Protein AF-A0A4V0X2I6-F1 (afdb_monomer)

Structure (mmCIF, N/CA/C/O backbone):
data_AF-A0A4V0X2I6-F1
#
_entry.id   AF-A0A4V0X2I6-F1
#
loop_
_atom_site.group_PDB
_atom_site.id
_atom_site.type_symbol
_atom_site.label_atom_id
_atom_site.label_alt_id
_atom_site.label_comp_id
_atom_site.label_asym_id
_atom_site.label_entity_id
_atom_site.label_seq_id
_atom_site.pdbx_PDB_ins_code
_atom_site.Cartn_x
_atom_site.Cartn_y
_atom_site.Cartn_z
_atom_site.occupancy
_atom_site.B_iso_or_equiv
_atom_site.auth_seq_id
_atom_site.auth_comp_id
_atom_site.auth_asym_id
_atom_site.auth_atom_id
_atom_site.pdbx_PDB_model_num
ATOM 1 N N . MET A 1 1 ? -25.446 -9.394 123.574 1.00 35.66 1 MET A N 1
ATOM 2 C CA . MET A 1 1 ? -25.568 -10.735 122.961 1.00 35.66 1 MET A CA 1
ATOM 3 C C . MET A 1 1 ? -25.686 -10.544 121.453 1.00 35.66 1 MET A C 1
ATOM 5 O O . MET A 1 1 ? -26.434 -9.666 121.048 1.00 35.66 1 MET A O 1
ATOM 9 N N . ALA A 1 2 ? -24.886 -11.269 120.665 1.00 49.75 2 ALA A N 1
ATOM 10 C CA . ALA A 1 2 ? -24.861 -11.254 119.193 1.00 49.75 2 ALA A CA 1
ATOM 11 C C . ALA A 1 2 ? -26.232 -11.675 118.588 1.00 49.75 2 ALA A C 1
ATOM 13 O O . ALA A 1 2 ? -27.079 -12.176 119.319 1.00 49.75 2 ALA A O 1
ATOM 14 N N . ILE A 1 3 ? -26.525 -11.504 117.292 1.00 36.81 3 ILE A N 1
ATOM 15 C CA . ILE A 1 3 ? -26.138 -12.447 116.220 1.00 36.81 3 ILE A CA 1
ATOM 16 C C . ILE A 1 3 ? -26.482 -11.866 114.824 1.00 36.81 3 ILE A C 1
ATOM 18 O O . ILE A 1 3 ? -27.464 -11.153 114.639 1.00 36.81 3 ILE A O 1
ATOM 22 N N . TRP A 1 4 ? -25.626 -12.224 113.865 1.00 41.25 4 TRP A N 1
ATOM 23 C CA . TRP A 1 4 ? -25.607 -12.014 112.408 1.00 41.25 4 TRP A CA 1
ATOM 24 C C . TRP A 1 4 ? -26.305 -13.174 111.651 1.00 41.25 4 TRP A C 1
ATOM 26 O O . TRP A 1 4 ? -26.423 -14.233 112.252 1.00 41.25 4 TRP A O 1
ATOM 36 N N . ILE A 1 5 ? -26.690 -13.003 110.364 1.00 43.09 5 ILE A N 1
ATOM 37 C CA . ILE A 1 5 ? -26.928 -13.994 109.251 1.00 43.09 5 ILE A CA 1
ATOM 38 C C . ILE A 1 5 ? -28.104 -13.512 108.352 1.00 43.09 5 ILE A C 1
ATOM 40 O O . ILE A 1 5 ? -29.057 -12.960 108.882 1.00 43.09 5 ILE A O 1
ATOM 44 N N . ASN A 1 6 ? -28.265 -13.788 107.044 1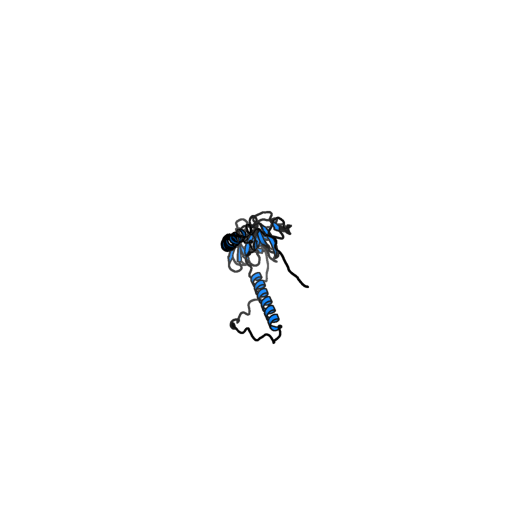.00 40.12 6 ASN A N 1
ATOM 45 C CA . ASN A 1 6 ? -27.447 -13.846 105.816 1.00 40.12 6 ASN A CA 1
ATOM 46 C C . ASN A 1 6 ? -28.401 -14.198 104.624 1.00 40.12 6 ASN A C 1
ATOM 48 O O . ASN A 1 6 ? -29.299 -15.015 104.776 1.00 40.12 6 ASN A O 1
ATOM 52 N N . SER A 1 7 ? -28.149 -13.607 103.449 1.00 48.19 7 SER A N 1
ATOM 53 C CA . SER A 1 7 ? -28.319 -14.068 102.041 1.00 48.19 7 SER A CA 1
ATOM 54 C C . SER A 1 7 ? -29.557 -14.800 101.433 1.00 48.19 7 SER A C 1
ATOM 56 O O . SER A 1 7 ? -29.845 -15.942 101.762 1.00 48.19 7 SER A O 1
ATOM 58 N N . LYS A 1 8 ? -30.025 -14.214 100.302 1.00 47.12 8 LYS A N 1
ATOM 59 C CA . LYS A 1 8 ? -30.188 -14.727 98.896 1.00 47.12 8 LYS A CA 1
ATOM 60 C C . LYS A 1 8 ? -31.109 -15.920 98.514 1.00 47.12 8 LYS A C 1
ATOM 62 O O . LYS A 1 8 ? -30.871 -17.038 98.948 1.00 47.12 8 LYS A O 1
ATOM 67 N N . LYS A 1 9 ? -31.917 -15.696 97.445 1.00 45.88 9 LYS A N 1
ATOM 68 C CA . LYS A 1 9 ? -32.022 -16.403 96.112 1.00 45.88 9 LYS A CA 1
ATOM 69 C C . LYS A 1 9 ? -33.486 -16.363 95.609 1.00 45.88 9 LYS A C 1
ATOM 71 O O . LYS A 1 9 ? -34.333 -17.012 96.196 1.00 45.88 9 LYS A O 1
ATOM 76 N N . PHE A 1 10 ? -33.918 -15.502 94.679 1.00 42.62 10 PHE A N 1
ATOM 77 C CA . PHE A 1 10 ? -33.758 -15.489 93.205 1.00 42.62 10 PHE A CA 1
ATOM 78 C C . PHE A 1 10 ? -33.895 -16.860 92.508 1.00 42.62 10 PHE A C 1
ATOM 80 O O . PHE A 1 10 ? -32.909 -17.571 92.325 1.00 42.62 10 PHE A O 1
ATOM 87 N N . LEU A 1 11 ? -35.124 -17.198 92.100 1.00 47.28 11 LEU A N 1
ATOM 88 C CA . LEU A 1 11 ? -35.450 -18.323 91.219 1.00 47.28 11 LEU A CA 1
ATOM 89 C C . LEU A 1 11 ? -35.251 -17.895 89.755 1.00 47.28 11 LEU A C 1
ATOM 91 O O . LEU A 1 11 ? -35.951 -17.014 89.259 1.00 47.28 11 LEU A O 1
ATOM 95 N N . LYS A 1 12 ? -34.284 -18.514 89.070 1.00 48.62 12 LYS A N 1
ATOM 96 C CA . LYS A 1 12 ? -34.173 -18.522 87.605 1.00 48.62 12 LYS A CA 1
ATOM 97 C C . LYS A 1 12 ? -34.751 -19.846 87.108 1.00 48.62 12 LYS A C 1
ATOM 99 O O . LYS A 1 12 ? -34.314 -20.902 87.548 1.00 48.62 12 LYS A O 1
ATOM 104 N N . ASN A 1 13 ? -35.724 -19.778 86.202 1.00 50.28 13 ASN A N 1
ATOM 105 C CA . ASN A 1 13 ? -36.227 -20.942 85.479 1.00 50.28 13 ASN A CA 1
ATOM 106 C C . ASN A 1 13 ? -35.239 -21.308 84.362 1.00 50.28 13 ASN A C 1
ATOM 108 O O . ASN A 1 13 ? -35.177 -20.648 83.327 1.00 50.28 13 ASN A O 1
ATOM 112 N N . ASP A 1 14 ? -34.492 -22.386 84.589 1.00 56.25 14 ASP A N 1
ATOM 113 C CA . ASP A 1 14 ? -33.460 -22.973 83.723 1.00 56.25 14 ASP A CA 1
ATOM 114 C C . ASP A 1 14 ? -34.009 -23.766 82.513 1.00 56.25 14 ASP A C 1
ATOM 116 O O . ASP A 1 14 ? -33.341 -24.649 81.981 1.00 56.25 14 ASP A O 1
ATOM 120 N N . PHE A 1 15 ? -35.220 -23.470 82.027 1.00 52.59 15 PHE A N 1
ATOM 121 C CA . PHE A 1 15 ? -35.856 -24.295 80.985 1.00 52.59 15 PHE A CA 1
ATOM 122 C C . PHE A 1 15 ? -35.652 -23.801 79.538 1.00 52.59 15 PHE A C 1
ATOM 124 O O . PHE A 1 15 ? -35.997 -24.507 78.597 1.00 52.59 15 PHE A O 1
ATOM 131 N N . LEU A 1 16 ? -35.057 -22.621 79.318 1.00 52.09 16 LEU A N 1
ATOM 132 C CA . LEU A 1 16 ? -34.884 -22.053 77.964 1.00 52.09 16 LEU A CA 1
ATOM 133 C C . LEU A 1 16 ? -33.442 -22.051 77.428 1.00 52.09 16 LEU A C 1
ATOM 135 O O . LEU A 1 16 ? -33.213 -21.599 76.309 1.00 52.09 16 LEU A O 1
ATOM 139 N N . LEU A 1 17 ? -32.460 -22.564 78.176 1.00 47.84 17 LEU A N 1
ATOM 140 C CA . LEU A 1 17 ? -31.041 -22.489 77.780 1.00 47.84 17 LEU A CA 1
ATOM 141 C C . LEU A 1 17 ? -30.430 -23.815 77.301 1.00 47.84 17 LEU A C 1
ATOM 143 O O . LEU A 1 17 ? -29.298 -23.824 76.817 1.00 47.84 17 LEU A O 1
ATOM 147 N N . SER A 1 18 ? -31.166 -24.928 77.351 1.00 50.00 18 SER A N 1
ATOM 148 C CA . SER A 1 18 ? -30.670 -26.223 76.861 1.00 50.00 18 SER A CA 1
ATOM 149 C C . SER A 1 18 ? -30.886 -26.441 75.355 1.00 50.00 18 SER A C 1
ATOM 151 O O . SER A 1 18 ? -30.142 -27.213 74.752 1.00 50.00 18 SER A O 1
ATOM 153 N N . SER A 1 19 ? -31.818 -25.726 74.707 1.00 52.34 19 SER A N 1
ATOM 154 C CA . SER A 1 19 ? -32.084 -25.863 73.260 1.00 52.34 19 SER A CA 1
ATOM 155 C C . SER A 1 19 ? -31.137 -25.040 72.370 1.00 52.34 19 SER A C 1
ATOM 157 O O . SER A 1 19 ? -30.860 -25.421 71.231 1.00 52.34 19 SER A O 1
ATOM 159 N N . LEU A 1 20 ? -30.570 -23.946 72.889 1.00 49.81 20 LEU A N 1
ATOM 160 C CA . LEU A 1 20 ? -29.683 -23.046 72.136 1.00 49.81 20 LEU A CA 1
ATOM 161 C C . LEU A 1 20 ? -28.268 -23.617 71.917 1.00 49.81 20 LEU A C 1
ATOM 163 O O . LEU A 1 20 ? -27.603 -23.277 70.936 1.00 49.81 20 LEU A O 1
ATOM 167 N N . SER A 1 21 ? -27.802 -24.523 72.781 1.00 53.41 21 SER A N 1
ATOM 168 C CA . SER A 1 21 ? -26.453 -25.102 72.667 1.00 53.41 21 SER A CA 1
ATOM 169 C C . SER A 1 21 ? -26.350 -26.171 71.568 1.00 53.41 21 SER A C 1
ATOM 171 O O . SER A 1 21 ? -25.318 -26.262 70.896 1.00 53.41 21 SER A O 1
ATOM 173 N N . VAL A 1 22 ? -27.430 -26.920 71.318 1.00 53.88 22 VAL A N 1
ATOM 174 C CA . VAL A 1 22 ? -27.501 -27.963 70.279 1.00 53.88 22 VAL A CA 1
ATOM 175 C C . VAL A 1 22 ? -27.578 -27.342 68.879 1.00 53.88 22 VAL A C 1
ATOM 177 O O . VAL A 1 22 ? -26.863 -27.771 67.972 1.00 53.88 22 VAL A O 1
ATOM 180 N N . LEU A 1 23 ? -28.340 -26.254 68.716 1.00 49.03 23 LEU A N 1
ATOM 181 C CA . LEU A 1 23 ? -28.446 -25.521 67.448 1.00 49.03 23 LEU A CA 1
ATOM 182 C C . LEU A 1 23 ? -27.115 -24.871 67.025 1.00 49.03 23 LEU A C 1
ATOM 184 O O . LEU A 1 23 ? -26.762 -24.912 65.848 1.00 49.03 23 LEU A O 1
ATOM 188 N N . SER A 1 24 ? -26.312 -24.368 67.972 1.00 52.19 24 SER A N 1
ATOM 189 C CA . SER A 1 24 ? -24.998 -23.765 67.671 1.00 52.19 24 SER A CA 1
ATOM 190 C C . SER A 1 24 ? -23.953 -24.763 67.138 1.00 52.19 24 SER A C 1
ATOM 192 O O . SER A 1 24 ? -23.075 -24.387 66.357 1.00 52.19 24 SER A O 1
ATOM 194 N N . LYS A 1 25 ? -24.046 -26.045 67.525 1.00 49.25 25 LYS A N 1
ATOM 195 C CA . LYS A 1 25 ? -23.152 -27.117 67.048 1.00 49.25 25 LYS A CA 1
ATOM 196 C C . LYS A 1 25 ? -23.558 -27.640 65.671 1.00 49.25 25 LYS A C 1
ATOM 198 O O . LYS A 1 25 ? -22.682 -27.907 64.852 1.00 49.25 25 LYS A O 1
ATOM 203 N N . ILE A 1 26 ? -24.861 -27.715 65.392 1.00 51.94 26 ILE A N 1
ATOM 204 C CA . ILE A 1 26 ? -25.396 -28.109 64.078 1.00 51.94 26 ILE A CA 1
ATOM 205 C C . ILE A 1 26 ? -25.106 -27.021 63.024 1.00 51.94 26 ILE A C 1
ATOM 207 O O . ILE A 1 26 ? -24.729 -27.337 61.896 1.00 51.94 26 ILE A O 1
ATOM 211 N N . PHE A 1 27 ? -25.156 -25.739 63.406 1.00 51.03 27 PHE A N 1
ATOM 212 C CA . PHE A 1 27 ? -24.803 -24.620 62.522 1.00 51.03 27 PHE A CA 1
ATOM 213 C C . PHE A 1 27 ? -23.287 -24.441 62.294 1.00 51.03 27 PHE A C 1
ATOM 215 O O . PHE A 1 27 ? -22.893 -23.878 61.280 1.00 51.03 27 PHE A O 1
ATOM 222 N N . LYS A 1 28 ? -22.392 -24.937 63.160 1.00 55.75 28 LYS A N 1
ATOM 223 C CA . LYS A 1 28 ? -20.934 -24.747 62.976 1.00 55.75 28 LYS A CA 1
ATOM 224 C C . LYS A 1 28 ? -20.283 -25.706 61.973 1.00 55.75 28 LYS A C 1
ATOM 226 O O . LYS A 1 28 ? -19.316 -25.324 61.320 1.00 55.75 28 LYS A O 1
ATOM 231 N N . ASN A 1 29 ? -20.795 -26.932 61.836 1.00 52.88 29 ASN A N 1
ATOM 232 C CA . ASN A 1 29 ? -20.151 -27.966 61.011 1.00 52.88 29 ASN A CA 1
ATOM 233 C C . ASN A 1 29 ? -20.699 -28.052 59.577 1.00 52.88 29 ASN A C 1
ATOM 235 O O . ASN A 1 29 ? -19.963 -28.427 58.666 1.00 52.88 29 ASN A O 1
ATOM 239 N N . ASN A 1 30 ? -21.953 -27.644 59.354 1.00 55.78 30 ASN A N 1
ATOM 240 C CA . ASN A 1 30 ? -22.563 -27.657 58.021 1.00 55.78 30 ASN A CA 1
ATOM 241 C C . ASN A 1 30 ? -22.148 -26.452 57.164 1.00 55.78 30 ASN A C 1
ATOM 243 O O . ASN A 1 30 ? -22.002 -26.590 55.954 1.00 55.78 30 ASN A O 1
ATOM 247 N N . TYR A 1 31 ? -21.847 -25.298 57.770 1.00 60.94 31 TYR A N 1
ATOM 248 C CA . TYR A 1 31 ? -21.382 -24.120 57.030 1.00 60.94 31 TYR A CA 1
ATOM 249 C C . TYR A 1 31 ? -19.976 -24.296 56.458 1.00 60.94 31 TYR A C 1
ATOM 251 O O . TYR A 1 31 ? -19.712 -23.787 55.378 1.00 60.94 31 TYR A O 1
ATOM 259 N N . ARG A 1 32 ? -19.085 -25.057 57.111 1.00 62.44 32 ARG A N 1
ATOM 260 C CA . ARG A 1 32 ? -17.733 -25.308 56.583 1.00 62.44 32 ARG A CA 1
ATOM 261 C C . ARG A 1 32 ? -17.782 -26.067 55.256 1.00 62.44 32 ARG A C 1
ATOM 263 O O . ARG A 1 32 ? -17.092 -25.694 54.317 1.00 62.44 32 ARG A O 1
ATOM 270 N N . ASN A 1 33 ? -18.635 -27.085 55.166 1.00 58.03 33 ASN A N 1
ATOM 271 C CA . ASN A 1 33 ? -18.778 -27.889 53.954 1.00 58.03 33 ASN A CA 1
ATOM 272 C C . ASN A 1 33 ? -19.596 -27.158 52.876 1.00 58.03 33 ASN A C 1
ATOM 274 O O . ASN A 1 33 ? -19.214 -27.212 51.713 1.00 58.03 33 ASN A O 1
ATOM 278 N N . ILE A 1 34 ? -20.638 -26.403 53.257 1.00 66.75 34 ILE A N 1
ATOM 279 C CA . ILE A 1 34 ? -21.432 -25.572 52.331 1.00 66.75 34 ILE A CA 1
ATOM 280 C C . ILE A 1 34 ? -20.582 -24.436 51.733 1.00 66.75 34 ILE A C 1
ATOM 282 O O . ILE A 1 34 ? -20.622 -24.202 50.526 1.00 66.75 34 ILE A O 1
ATOM 286 N N . PHE A 1 35 ? -19.759 -23.771 52.546 1.00 62.94 35 PHE A N 1
ATOM 287 C CA . PHE A 1 35 ? -18.862 -22.698 52.108 1.00 62.94 35 PHE A CA 1
ATOM 288 C C . PHE A 1 35 ? -17.747 -23.224 51.194 1.00 62.94 35 PHE A C 1
ATOM 290 O O . PHE A 1 35 ? -17.446 -22.597 50.183 1.00 62.94 35 PHE A O 1
ATOM 297 N N . LEU A 1 36 ? -17.199 -24.414 51.482 1.00 60.66 36 LEU A N 1
ATOM 298 C CA . LEU A 1 36 ? -16.241 -25.091 50.599 1.00 60.66 36 LEU A CA 1
ATOM 299 C C . LEU A 1 36 ? -16.870 -25.493 49.256 1.00 60.66 36 LEU A C 1
ATOM 301 O O . LEU A 1 36 ? -16.235 -25.311 48.220 1.00 60.66 36 LEU A O 1
ATOM 305 N N . SER A 1 37 ? -18.121 -25.968 49.241 1.00 61.31 37 SER A N 1
ATOM 306 C CA . SER A 1 37 ? -18.830 -26.276 47.991 1.00 61.31 37 SER A CA 1
ATOM 307 C C . SER A 1 37 ? -19.208 -25.029 47.185 1.00 61.31 37 SER A C 1
ATOM 309 O O . SER A 1 37 ? -19.059 -25.035 45.968 1.00 61.31 37 SER A O 1
ATOM 311 N N . ILE A 1 38 ? -19.623 -23.933 47.831 1.00 63.53 38 ILE A N 1
ATOM 312 C CA . ILE A 1 38 ? -19.928 -22.665 47.146 1.00 63.53 38 ILE A CA 1
ATOM 313 C C . ILE A 1 38 ? -18.648 -22.049 46.565 1.00 63.53 38 ILE A C 1
ATOM 315 O O . ILE A 1 38 ? -18.669 -21.577 45.435 1.00 63.53 38 ILE A O 1
ATOM 319 N N . PHE A 1 39 ? -17.518 -22.124 47.273 1.00 61.97 39 PHE A N 1
ATOM 320 C CA . PHE A 1 39 ? -16.214 -21.676 46.772 1.00 61.97 39 PHE A CA 1
ATOM 321 C C . PHE A 1 39 ? -15.733 -22.498 45.558 1.00 61.97 39 PHE A C 1
ATOM 323 O O . PHE A 1 39 ? -15.179 -21.936 44.615 1.00 61.97 39 PHE A O 1
ATOM 330 N N . PHE A 1 40 ? -16.014 -23.808 45.526 1.00 57.62 40 PHE A N 1
ATOM 331 C CA . PHE A 1 40 ? -15.733 -24.681 44.373 1.00 57.62 40 PHE A CA 1
ATOM 332 C C . PHE A 1 40 ? -16.665 -24.439 43.168 1.00 57.62 40 PHE A C 1
ATOM 334 O O . PHE A 1 40 ? -16.247 -24.575 42.019 1.00 57.62 40 PHE A O 1
ATOM 341 N N . ILE A 1 41 ? -17.920 -24.047 43.406 1.00 59.38 41 ILE A N 1
ATOM 342 C CA . ILE A 1 41 ? -18.870 -23.681 42.340 1.00 59.38 41 ILE A CA 1
ATOM 343 C C . ILE A 1 41 ? -18.584 -22.262 41.812 1.00 59.38 41 ILE A C 1
ATOM 345 O O . ILE A 1 41 ? -18.780 -21.988 40.634 1.00 59.38 41 ILE A O 1
ATOM 349 N N . PHE A 1 42 ? -18.053 -21.360 42.643 1.00 54.53 42 PHE A N 1
ATOM 350 C CA . PHE A 1 42 ? -17.680 -20.007 42.213 1.00 54.53 42 PHE A CA 1
ATOM 351 C C . PHE A 1 42 ? -16.334 -19.969 41.465 1.00 54.53 42 PHE A C 1
ATOM 353 O O . PHE A 1 42 ? -16.159 -19.157 40.557 1.00 54.53 42 PHE A O 1
ATOM 360 N N . SER A 1 43 ? -15.393 -20.876 41.772 1.00 56.34 43 SER A N 1
ATOM 361 C CA . SER A 1 43 ? -14.105 -20.954 41.057 1.00 56.34 43 SER A CA 1
ATOM 362 C C . SER A 1 43 ? -14.227 -21.491 39.623 1.00 56.34 43 SER A C 1
ATOM 364 O O . SER A 1 43 ? -13.363 -21.223 38.789 1.00 56.34 43 SER A O 1
ATOM 366 N N . SER A 1 44 ? -15.320 -22.191 39.303 1.00 54.72 44 SER A N 1
ATOM 367 C CA . SER A 1 44 ? -15.609 -22.685 37.950 1.00 54.72 44 SER A CA 1
ATOM 368 C C . SER A 1 44 ? -16.279 -21.643 37.040 1.00 54.72 44 SER A C 1
ATOM 370 O O . SER A 1 44 ? -16.332 -21.853 35.830 1.00 54.72 44 SER A O 1
ATOM 372 N N . LEU A 1 45 ? -16.690 -20.481 37.571 1.00 58.75 45 LEU A N 1
ATOM 373 C CA . LEU A 1 45 ? -17.253 -19.359 36.802 1.00 58.75 45 LEU A CA 1
ATOM 374 C C . LEU A 1 45 ? -16.249 -18.205 36.606 1.00 58.75 45 LEU A C 1
ATOM 376 O O . LEU A 1 45 ? -16.619 -17.038 36.559 1.00 58.75 45 LEU A O 1
ATOM 380 N N . SER A 1 46 ? -14.954 -18.516 36.526 1.00 60.06 46 SER A N 1
ATOM 381 C CA . SER A 1 46 ? -13.885 -17.525 36.301 1.00 60.06 46 SER A CA 1
ATOM 382 C C . SER A 1 46 ? -13.292 -17.588 34.891 1.00 60.06 46 SER A C 1
ATOM 384 O O . SER A 1 46 ? -12.114 -17.305 34.692 1.00 60.06 46 SER A O 1
ATOM 386 N N . GLN A 1 47 ? -14.084 -17.972 33.890 1.00 63.12 47 GLN A N 1
ATOM 387 C CA . GLN A 1 47 ? -13.629 -18.004 32.501 1.00 63.12 47 GLN A CA 1
ATOM 388 C C . GLN A 1 47 ? -14.460 -17.035 31.659 1.00 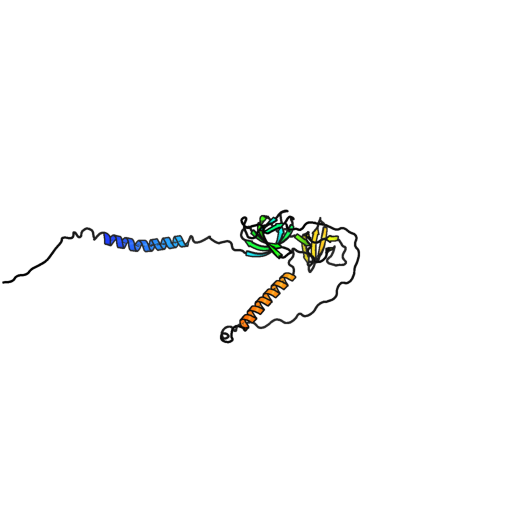63.12 47 GLN A C 1
ATOM 390 O O . GLN A 1 47 ? -15.681 -17.131 31.621 1.00 63.12 47 GLN A O 1
ATOM 395 N N . ALA A 1 48 ? -13.746 -16.140 30.968 1.00 59.22 48 ALA A N 1
ATOM 396 C CA . ALA A 1 48 ? -14.198 -15.240 29.901 1.00 59.22 48 ALA A CA 1
ATOM 397 C C . ALA A 1 48 ? -14.535 -13.780 30.267 1.00 59.22 48 ALA A C 1
ATOM 399 O O . ALA A 1 48 ? -15.571 -13.251 29.887 1.00 59.22 48 ALA A O 1
ATOM 400 N N . TRP A 1 49 ? -13.563 -13.068 30.844 1.00 56.06 49 TRP A N 1
ATOM 401 C CA . TRP A 1 49 ? -13.306 -11.676 30.438 1.00 56.06 49 TRP A CA 1
ATOM 402 C C . TRP A 1 49 ? -11.901 -11.606 29.835 1.00 56.06 49 TRP A C 1
ATOM 404 O O . TRP A 1 49 ? -10.999 -10.965 30.365 1.00 56.06 49 TRP A O 1
ATOM 414 N N . ALA A 1 50 ? -11.674 -12.351 28.749 1.00 64.44 50 ALA A N 1
ATOM 415 C CA . ALA A 1 50 ? -10.451 -12.198 27.974 1.00 64.44 50 ALA A CA 1
ATOM 416 C C . ALA A 1 50 ? -10.586 -10.919 27.139 1.00 64.44 50 ALA A C 1
ATOM 418 O O . ALA A 1 50 ? -11.160 -10.933 26.051 1.00 64.44 50 ALA A O 1
ATOM 419 N N . THR A 1 51 ? -10.099 -9.795 27.665 1.00 69.56 51 THR A N 1
ATOM 420 C CA . THR A 1 51 ? -9.970 -8.559 26.889 1.00 69.56 51 THR A CA 1
ATOM 421 C C . THR A 1 51 ? -9.089 -8.852 25.679 1.00 69.56 51 THR A C 1
ATOM 423 O O . THR A 1 51 ? -7.919 -9.210 25.844 1.00 69.56 51 THR A O 1
ATOM 426 N N . LYS A 1 52 ? -9.648 -8.730 24.466 1.00 79.31 52 LYS A N 1
ATOM 427 C CA . LYS A 1 52 ? -8.888 -8.888 23.220 1.00 79.31 52 LYS A CA 1
ATOM 428 C C . LYS A 1 52 ? -7.725 -7.898 23.251 1.00 79.31 52 LYS A C 1
ATOM 430 O O . LYS A 1 52 ? -7.942 -6.710 23.462 1.00 79.31 52 LYS A O 1
ATOM 435 N N . GLN A 1 53 ? -6.504 -8.402 23.117 1.00 87.06 53 GLN A N 1
ATOM 436 C CA . GLN A 1 53 ? -5.296 -7.581 23.144 1.00 87.06 53 GLN A CA 1
ATOM 437 C C . GLN A 1 53 ? -5.003 -7.019 21.753 1.00 87.06 53 GLN A C 1
ATOM 439 O O . GLN A 1 53 ? -5.462 -7.565 20.747 1.00 87.06 53 GLN A O 1
ATOM 444 N N . ILE A 1 54 ? -4.241 -5.926 21.705 1.00 92.06 54 ILE A N 1
ATOM 445 C CA . ILE A 1 54 ? -3.675 -5.419 20.453 1.00 92.06 54 ILE A CA 1
ATOM 446 C C . ILE A 1 54 ? -2.598 -6.410 20.003 1.00 92.06 54 ILE A C 1
ATOM 448 O O . ILE A 1 54 ? -1.687 -6.728 20.766 1.00 92.06 54 ILE A O 1
ATOM 452 N N . GLN A 1 55 ? -2.722 -6.910 18.778 1.00 94.12 55 GLN A N 1
ATOM 453 C CA . GLN A 1 55 ? -1.761 -7.817 18.166 1.00 94.12 55 GLN A CA 1
ATOM 454 C C . GLN A 1 55 ? -0.880 -7.043 17.187 1.00 94.12 55 GLN A C 1
ATOM 456 O O . GLN A 1 55 ? -1.382 -6.521 16.195 1.00 94.12 55 GLN A O 1
ATOM 461 N N . GLU A 1 56 ? 0.428 -7.006 17.431 1.00 94.25 56 GLU A N 1
ATOM 462 C CA . GLU A 1 56 ? 1.389 -6.459 16.470 1.00 94.25 56 GLU A CA 1
ATOM 463 C C . GLU A 1 56 ? 1.538 -7.392 15.263 1.00 94.25 56 GLU A C 1
ATOM 465 O O . GLU A 1 56 ? 1.680 -8.612 15.395 1.00 94.25 56 GLU A O 1
ATOM 470 N N . VAL A 1 57 ? 1.511 -6.813 14.067 1.00 94.06 57 VAL A N 1
ATOM 471 C CA . VAL A 1 57 ? 1.637 -7.528 12.794 1.00 94.06 57 VAL A CA 1
ATOM 472 C C . VAL A 1 57 ? 2.491 -6.711 11.827 1.00 94.06 57 VAL A C 1
ATOM 474 O O . VAL A 1 57 ? 2.717 -5.524 12.021 1.00 94.06 57 VAL A O 1
ATOM 477 N N . ASN A 1 58 ? 2.992 -7.333 10.762 1.00 94.06 58 ASN A N 1
ATOM 478 C CA . ASN A 1 58 ? 3.635 -6.593 9.679 1.00 94.06 58 ASN A CA 1
ATOM 479 C C . ASN A 1 58 ? 3.294 -7.245 8.346 1.00 94.06 58 ASN A C 1
ATOM 481 O O . ASN A 1 58 ? 3.870 -8.267 7.971 1.00 94.06 58 ASN A O 1
ATOM 485 N N . TYR A 1 59 ? 2.328 -6.668 7.642 1.00 94.88 59 TYR A N 1
ATOM 486 C CA . TYR A 1 59 ? 2.010 -7.087 6.286 1.00 94.88 59 TYR A CA 1
ATOM 487 C C . TYR A 1 59 ? 1.377 -5.952 5.489 1.00 94.88 59 TYR A C 1
ATOM 489 O O . TYR A 1 59 ? 0.842 -4.992 6.037 1.00 94.88 59 TYR A O 1
ATOM 497 N N . PHE A 1 60 ? 1.404 -6.073 4.164 1.00 96.50 60 PHE A N 1
ATOM 498 C CA . PHE A 1 60 ? 0.748 -5.114 3.283 1.00 96.50 60 PHE A CA 1
ATOM 499 C C . PHE A 1 60 ? -0.681 -5.530 2.945 1.00 96.50 60 PHE A C 1
ATOM 501 O O . PHE A 1 60 ? -0.948 -6.679 2.590 1.00 96.50 60 PHE A O 1
ATOM 508 N N . SER A 1 61 ? -1.573 -4.548 2.986 1.00 97.06 61 SER A N 1
ATOM 509 C CA . SER A 1 61 ? -2.967 -4.625 2.562 1.00 97.06 61 SER A CA 1
ATOM 510 C C . SER A 1 61 ? -3.275 -3.458 1.623 1.00 97.06 61 SER A C 1
ATOM 512 O O . SER A 1 61 ? -2.430 -2.588 1.399 1.00 97.06 61 SER A O 1
ATOM 514 N N . SER A 1 62 ? -4.480 -3.425 1.064 1.00 97.62 62 SER A N 1
ATOM 515 C CA . SER A 1 62 ? -4.917 -2.332 0.194 1.00 97.62 62 SER A CA 1
ATOM 516 C C . SER A 1 62 ? -6.291 -1.819 0.603 1.00 97.62 62 SER A C 1
ATOM 518 O O . SER A 1 62 ? -7.139 -2.586 1.064 1.00 97.62 62 SER A O 1
ATOM 520 N N . LEU A 1 63 ? -6.539 -0.525 0.399 1.00 97.69 63 LEU A N 1
ATOM 521 C CA . LEU A 1 63 ? -7.850 0.064 0.666 1.00 97.69 63 LEU A CA 1
ATOM 522 C C . LEU A 1 63 ? -8.899 -0.488 -0.304 1.00 97.69 63 LEU A C 1
ATOM 524 O O . LEU A 1 63 ? -8.724 -0.469 -1.524 1.00 97.69 63 LEU A O 1
ATOM 528 N N . ARG A 1 64 ? -10.012 -0.985 0.228 1.00 96.50 64 ARG A N 1
ATOM 529 C CA . ARG A 1 64 ? -11.096 -1.585 -0.556 1.00 96.50 64 ARG A CA 1
ATOM 530 C C . ARG A 1 64 ? -12.039 -0.532 -1.139 1.00 96.50 64 ARG A C 1
ATOM 532 O O . ARG A 1 64 ? -12.535 -0.715 -2.251 1.00 96.50 64 ARG A O 1
ATOM 539 N N . ALA A 1 65 ? -12.307 0.536 -0.393 1.00 92.56 65 ALA A N 1
ATOM 540 C CA . ALA A 1 65 ? -13.314 1.539 -0.731 1.00 92.56 65 ALA A CA 1
ATOM 541 C C . ALA A 1 65 ? -12.706 2.779 -1.404 1.00 92.56 65 ALA A C 1
ATOM 543 O O . ALA A 1 65 ? -11.539 3.100 -1.193 1.00 92.56 65 ALA A O 1
ATOM 544 N N . ASN A 1 66 ? -13.517 3.494 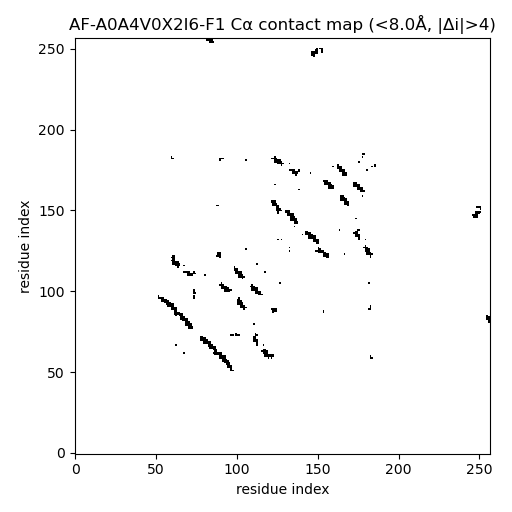-2.194 1.00 91.12 66 ASN A N 1
ATOM 545 C CA . ASN A 1 66 ? -13.134 4.800 -2.753 1.00 91.12 66 ASN A CA 1
ATOM 546 C C . ASN A 1 66 ? -12.980 5.864 -1.666 1.00 91.12 66 ASN A C 1
ATOM 548 O O . ASN A 1 66 ? -12.298 6.853 -1.878 1.00 91.12 66 ASN A O 1
ATOM 552 N N . GLU A 1 67 ? -13.619 5.667 -0.518 1.00 93.75 67 GLU A N 1
ATOM 553 C CA . GLU A 1 67 ? -13.493 6.539 0.633 1.00 93.75 67 GLU A CA 1
ATOM 554 C C . GLU A 1 67 ? -13.178 5.697 1.864 1.00 93.75 67 GLU A C 1
ATOM 556 O O . GLU A 1 67 ? -13.878 4.726 2.144 1.00 93.75 67 GLU A O 1
ATOM 561 N N . THR A 1 68 ? -12.095 6.024 2.568 1.00 96.25 68 THR A N 1
ATOM 562 C CA . THR A 1 68 ? -11.691 5.324 3.793 1.00 96.25 68 THR A CA 1
ATOM 563 C C . THR A 1 68 ? -11.296 6.336 4.856 1.00 96.25 68 THR A C 1
ATOM 565 O O . THR A 1 68 ? -10.312 7.059 4.700 1.00 96.25 68 THR A O 1
ATOM 568 N N . ASN A 1 69 ? -12.056 6.359 5.948 1.00 96.88 69 ASN A N 1
ATOM 569 C CA . ASN A 1 69 ? -11.785 7.209 7.101 1.00 96.88 69 ASN A CA 1
ATOM 570 C C . ASN A 1 69 ? -10.745 6.544 7.998 1.00 96.88 69 ASN A C 1
ATOM 572 O O . ASN A 1 69 ? -10.964 5.429 8.472 1.00 96.88 69 ASN A O 1
ATOM 576 N N . VAL A 1 70 ? -9.650 7.251 8.262 1.00 97.50 70 VAL A N 1
ATOM 577 C CA . VAL A 1 70 ? -8.609 6.820 9.196 1.00 97.50 70 VAL A CA 1
ATOM 578 C C . VAL A 1 70 ? -8.827 7.532 10.522 1.00 97.50 70 VAL A C 1
ATOM 580 O O . VAL A 1 70 ? -8.894 8.760 10.568 1.00 97.50 70 VAL A O 1
ATOM 583 N N . ARG A 1 71 ? -8.967 6.775 11.607 1.00 98.44 71 ARG A N 1
ATOM 584 C CA . ARG A 1 71 ? -9.289 7.285 12.947 1.00 98.44 71 ARG A CA 1
ATOM 585 C C . ARG A 1 71 ? -8.081 7.269 13.874 1.00 98.44 71 ARG A C 1
ATOM 587 O O . ARG A 1 71 ? -7.088 6.597 13.608 1.00 98.44 71 ARG A O 1
ATOM 594 N N . SER A 1 72 ? -8.159 8.013 14.974 1.00 97.88 72 SER A N 1
ATOM 595 C CA . SER A 1 72 ? -7.086 8.061 15.976 1.00 97.88 7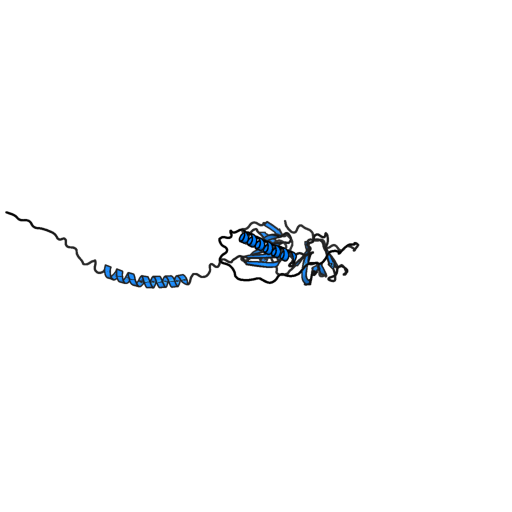2 SER A CA 1
ATOM 596 C C . SER A 1 72 ? -7.013 6.838 16.895 1.00 97.88 72 SER A C 1
ATOM 598 O O . SER A 1 72 ? -5.992 6.656 17.547 1.00 97.88 72 SER A O 1
ATOM 600 N N . GLY A 1 73 ? -8.043 5.990 16.923 1.00 97.50 73 GLY A N 1
ATOM 601 C CA . GLY A 1 73 ? -8.085 4.779 17.743 1.00 97.50 73 GLY A CA 1
ATOM 602 C C . GLY A 1 73 ? -9.040 3.714 17.187 1.00 97.50 73 GLY A C 1
ATOM 603 O O . GLY A 1 73 ? -9.817 4.006 16.267 1.00 97.50 73 GLY A O 1
ATOM 604 N N . PRO A 1 74 ? -8.994 2.485 17.732 1.00 96.19 74 PRO A N 1
ATOM 605 C CA . PRO A 1 74 ? -9.760 1.340 17.248 1.00 96.19 74 PRO A CA 1
ATOM 606 C C . PRO A 1 74 ? -11.223 1.402 17.704 1.00 96.19 74 PRO A C 1
ATOM 608 O O . PRO A 1 74 ? -11.648 0.726 18.638 1.00 96.19 74 PRO A O 1
ATOM 611 N N . GLY A 1 75 ? -12.018 2.253 17.058 1.00 95.44 75 GLY A N 1
ATOM 612 C CA . GLY A 1 75 ? -13.433 2.397 17.384 1.00 95.44 75 GLY A CA 1
ATOM 613 C C . GLY A 1 75 ? -14.115 3.534 16.633 1.00 95.44 75 GLY A C 1
ATOM 614 O O . GLY A 1 75 ? -13.480 4.478 16.164 1.00 95.44 75 GLY A O 1
ATOM 615 N N . GLN A 1 76 ? -15.445 3.476 16.545 1.00 94.44 76 GLN A N 1
ATOM 616 C CA . GLN A 1 76 ? -16.228 4.494 15.832 1.00 94.44 76 GLN A CA 1
ATOM 617 C C . GLN A 1 76 ? -16.269 5.846 16.560 1.00 94.44 76 GLN A C 1
ATOM 619 O O . GLN A 1 76 ? -16.459 6.876 15.916 1.00 94.44 76 GLN A O 1
ATOM 624 N N . ASN A 1 77 ? -16.048 5.847 17.877 1.00 96.06 77 ASN A N 1
ATOM 625 C CA . ASN A 1 77 ? -16.076 7.051 18.712 1.00 96.06 77 ASN A CA 1
ATOM 626 C C . ASN A 1 77 ? -14.781 7.874 18.619 1.00 96.06 77 ASN A C 1
ATOM 628 O O . ASN A 1 77 ? -14.750 9.018 19.061 1.00 96.06 77 ASN A O 1
ATOM 632 N N . TYR A 1 78 ? -13.713 7.315 18.043 1.00 97.31 78 TYR A N 1
ATOM 633 C CA . TYR A 1 78 ? -12.460 8.040 17.854 1.00 97.31 78 TYR A CA 1
ATOM 634 C C . TYR A 1 78 ? -12.568 9.023 16.685 1.00 97.31 78 TYR A C 1
ATOM 636 O O . TYR A 1 78 ? -13.103 8.650 15.635 1.00 97.31 78 TYR A O 1
ATOM 644 N N . PRO A 1 79 ? -12.040 10.252 16.809 1.00 97.25 79 PRO A N 1
ATOM 645 C CA . PRO A 1 79 ? -12.080 11.232 15.731 1.00 97.25 79 PRO A CA 1
ATOM 646 C C . PRO A 1 79 ? -11.344 10.739 14.479 1.00 97.25 79 PRO A C 1
ATOM 648 O O . PRO A 1 79 ? -10.382 9.967 14.546 1.00 97.25 79 PRO A O 1
ATOM 651 N N . ILE A 1 80 ? -11.811 11.203 13.320 1.00 97.31 80 ILE A N 1
ATOM 652 C CA . ILE A 1 80 ? -11.163 10.965 12.028 1.00 97.31 80 ILE A CA 1
ATOM 653 C C . ILE A 1 80 ? -9.921 11.858 11.957 1.00 97.31 80 ILE A C 1
ATOM 655 O O . ILE A 1 80 ? -10.026 13.071 12.108 1.00 97.31 80 ILE A O 1
ATOM 659 N N . LYS A 1 81 ? -8.750 11.258 11.727 1.00 95.50 81 LYS A N 1
ATOM 660 C CA . LYS A 1 81 ? -7.492 11.979 11.492 1.00 95.50 81 LYS A CA 1
ATOM 661 C C . LYS A 1 81 ? -7.433 12.529 10.072 1.00 95.50 81 LYS A C 1
ATOM 663 O O . LYS A 1 81 ? -6.979 13.646 9.873 1.00 95.50 81 LYS A O 1
ATOM 668 N N . PHE A 1 82 ? -7.840 11.716 9.100 1.00 94.75 82 PHE A N 1
ATOM 669 C CA . PHE A 1 82 ? -7.851 12.063 7.683 1.00 94.75 82 PHE A CA 1
ATOM 670 C C . PHE A 1 82 ? -8.644 11.038 6.872 1.00 94.75 82 PHE A C 1
ATOM 672 O O . PHE A 1 82 ? -8.944 9.940 7.355 1.00 94.75 82 PHE A O 1
ATOM 679 N N . THR A 1 83 ? -8.962 11.386 5.625 1.00 94.31 83 THR A N 1
ATOM 680 C CA . THR A 1 83 ? -9.744 10.516 4.740 1.00 94.31 83 THR A CA 1
ATOM 681 C C . THR A 1 83 ? -9.020 10.259 3.428 1.00 94.31 83 THR A C 1
ATOM 683 O O . THR A 1 83 ? -8.667 11.190 2.703 1.00 94.31 83 THR A O 1
ATOM 686 N N . TYR A 1 84 ? -8.862 8.982 3.083 1.00 95.06 84 TYR A N 1
ATOM 687 C CA . TYR A 1 84 ? -8.461 8.581 1.739 1.00 95.06 84 TYR A CA 1
ATOM 688 C C . TYR A 1 84 ? -9.643 8.678 0.784 1.00 95.06 84 TYR A C 1
ATOM 690 O O . TYR A 1 84 ? -10.730 8.207 1.111 1.00 95.06 84 TYR A O 1
ATOM 698 N N . LYS A 1 85 ? -9.421 9.246 -0.406 1.00 92.25 85 LYS A N 1
ATOM 699 C CA . LYS A 1 85 ? -10.447 9.405 -1.460 1.00 92.25 85 LYS A CA 1
ATOM 700 C C . LYS A 1 85 ? -10.204 8.530 -2.696 1.00 92.25 85 LYS A C 1
ATOM 702 O O . LYS A 1 85 ? -10.793 8.758 -3.752 1.00 92.25 85 LYS A O 1
ATOM 707 N N . VAL A 1 86 ? -9.323 7.537 -2.579 1.00 90.62 86 VAL A N 1
ATOM 708 C CA . VAL A 1 86 ? -8.948 6.639 -3.675 1.00 90.62 86 VAL A CA 1
ATOM 709 C C . VAL A 1 86 ? -8.868 5.203 -3.164 1.00 90.62 86 VAL A C 1
ATOM 711 O O . VAL A 1 86 ? -8.282 4.933 -2.116 1.00 90.62 86 VAL A O 1
ATOM 714 N N . LYS A 1 87 ? -9.440 4.267 -3.928 1.00 94.25 87 LYS A N 1
ATOM 715 C CA . LYS A 1 87 ? -9.340 2.829 -3.652 1.00 94.25 87 LYS A CA 1
ATOM 716 C C . LYS A 1 87 ? -7.986 2.262 -4.068 1.00 94.25 87 LYS A C 1
ATOM 718 O O . LYS A 1 87 ? -7.345 2.744 -4.997 1.00 94.25 87 LYS A O 1
ATOM 723 N N . GLY A 1 88 ? -7.608 1.149 -3.458 1.00 96.06 88 GLY A N 1
ATOM 724 C CA . GLY A 1 88 ? -6.429 0.382 -3.837 1.00 96.06 88 GLY A CA 1
ATOM 725 C C . GLY A 1 88 ? -5.114 0.994 -3.371 1.00 96.06 88 GLY A C 1
ATOM 726 O O . GLY A 1 88 ? -4.071 0.470 -3.744 1.00 96.06 88 GLY A O 1
ATOM 727 N N . VAL A 1 89 ? -5.127 2.057 -2.562 1.00 96.94 89 VAL A N 1
ATOM 728 C CA . VAL A 1 89 ? -3.905 2.578 -1.935 1.00 96.94 89 VAL A CA 1
ATOM 729 C C . VAL A 1 89 ? -3.296 1.455 -1.086 1.00 96.94 89 VAL A C 1
ATOM 731 O O . VAL A 1 89 ? -4.009 0.895 -0.246 1.00 96.94 89 VAL A O 1
ATOM 734 N N . PRO A 1 90 ? -2.035 1.060 -1.327 1.00 97.50 90 PRO A N 1
ATOM 735 C CA . PRO A 1 90 ? -1.3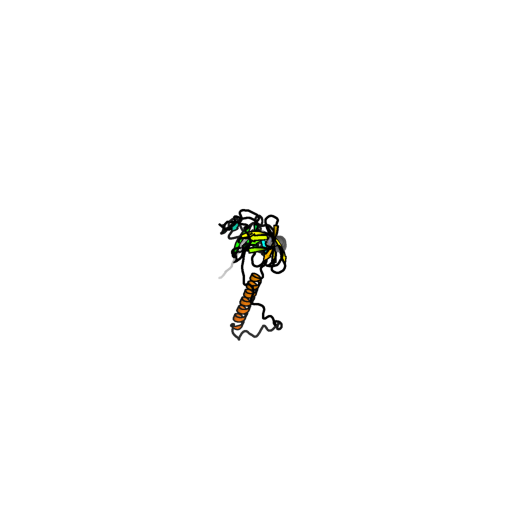68 0.092 -0.476 1.00 97.50 90 PRO A CA 1
ATOM 736 C C . PRO A 1 90 ? -1.048 0.729 0.874 1.00 97.50 90 PRO A C 1
ATOM 738 O O . PRO A 1 90 ? -0.649 1.889 0.939 1.00 97.50 90 PRO A O 1
ATOM 741 N N . VAL A 1 91 ? -1.211 -0.042 1.943 1.00 97.12 91 VAL A N 1
ATOM 742 C CA . VAL A 1 91 ? -0.933 0.354 3.329 1.00 97.12 91 VAL A CA 1
ATOM 743 C C . VAL A 1 91 ? -0.262 -0.804 4.060 1.00 97.12 91 VAL A C 1
ATOM 745 O O . VAL A 1 91 ? -0.534 -1.971 3.761 1.00 97.12 91 VAL A O 1
ATOM 748 N N . ARG A 1 92 ? 0.620 -0.505 5.014 1.00 97.31 92 ARG A N 1
ATOM 749 C CA . ARG A 1 92 ? 1.183 -1.515 5.916 1.00 97.31 92 ARG A CA 1
ATOM 750 C C . ARG A 1 92 ? 0.266 -1.635 7.122 1.00 97.31 92 ARG A C 1
ATOM 752 O O . ARG A 1 92 ? -0.011 -0.635 7.764 1.00 97.31 92 ARG A O 1
ATOM 759 N N . VAL A 1 93 ? -0.207 -2.831 7.431 1.00 97.25 93 VAL A N 1
ATOM 760 C CA . VAL A 1 93 ? -0.895 -3.111 8.692 1.00 97.25 93 VAL A CA 1
ATOM 761 C C . VAL A 1 93 ? 0.172 -3.391 9.741 1.00 97.25 93 VAL A C 1
ATOM 763 O O . VAL A 1 93 ? 1.006 -4.275 9.529 1.00 97.25 93 VAL A O 1
ATOM 766 N N . ILE A 1 94 ? 0.149 -2.617 10.825 1.00 96.75 94 ILE A N 1
ATOM 767 C CA . ILE A 1 94 ? 1.134 -2.685 11.915 1.00 96.75 94 ILE A CA 1
ATOM 768 C C . ILE A 1 94 ? 0.547 -3.265 13.209 1.00 96.75 94 ILE A C 1
ATOM 770 O O . ILE A 1 94 ? 1.269 -3.887 13.985 1.00 96.75 94 ILE A O 1
ATOM 774 N N . SER A 1 95 ? -0.769 -3.139 13.401 1.00 96.56 95 SER A N 1
ATOM 775 C CA . SER A 1 95 ? -1.470 -3.681 14.568 1.00 96.56 95 SER A CA 1
ATOM 776 C C . SER A 1 95 ? -2.890 -4.120 14.206 1.00 96.56 95 SER A C 1
ATOM 778 O O . SER A 1 95 ? -3.520 -3.554 13.309 1.00 96.56 95 SER A O 1
ATOM 780 N N . GLU A 1 96 ? -3.433 -5.091 14.934 1.00 96.81 96 GLU A N 1
ATOM 781 C CA . GLU A 1 96 ? -4.830 -5.522 14.844 1.00 96.81 96 GLU A CA 1
ATOM 782 C C . GLU A 1 96 ? -5.488 -5.498 16.225 1.00 96.81 96 GLU A C 1
ATOM 784 O O . GLU A 1 96 ? -4.909 -5.935 17.219 1.00 96.81 96 GLU A O 1
ATOM 789 N N . TYR A 1 97 ? -6.718 -4.993 16.294 1.00 96.38 97 TYR A N 1
ATOM 790 C CA . TYR A 1 97 ? -7.532 -4.978 17.504 1.00 96.38 97 TYR A CA 1
ATOM 791 C C . TYR A 1 97 ? -9.007 -5.104 17.142 1.00 96.38 97 TYR A C 1
ATOM 793 O O . TYR A 1 97 ? -9.554 -4.285 16.411 1.00 96.38 97 TYR A O 1
ATOM 801 N N . ASP A 1 98 ? -9.680 -6.113 17.686 1.00 94.56 98 ASP A N 1
ATOM 802 C CA . ASP A 1 98 ? -11.066 -6.421 17.328 1.00 94.56 98 ASP A CA 1
ATOM 803 C C . ASP A 1 98 ? -11.306 -6.483 15.806 1.00 94.56 98 ASP A C 1
ATOM 805 O O . ASP A 1 98 ? -10.730 -7.364 15.167 1.00 94.56 98 ASP A O 1
ATOM 809 N N . ASN A 1 99 ? -12.125 -5.581 15.257 1.00 95.69 99 ASN A N 1
ATOM 810 C CA . ASN A 1 99 ? -12.418 -5.423 13.830 1.00 95.69 99 ASN A CA 1
ATOM 811 C C . ASN A 1 99 ? -11.684 -4.219 13.211 1.00 95.69 99 ASN A C 1
ATOM 813 O O . ASN A 1 99 ? -12.106 -3.681 12.181 1.00 95.69 99 ASN A O 1
ATOM 817 N N . TRP A 1 100 ? -10.627 -3.754 13.870 1.00 97.88 100 TRP A N 1
ATOM 818 C CA . TRP A 1 100 ? -9.843 -2.590 13.498 1.00 97.88 100 TRP A CA 1
ATOM 819 C C . TRP A 1 100 ? -8.397 -2.978 13.237 1.00 97.88 100 TRP A C 1
ATOM 821 O O . TRP A 1 100 ? -7.794 -3.781 13.946 1.00 97.88 100 TRP A O 1
ATOM 831 N N . ASN A 1 101 ? -7.831 -2.344 12.225 1.00 98.38 101 ASN A N 1
ATOM 832 C CA . ASN A 1 101 ? -6.448 -2.506 11.836 1.00 98.38 101 ASN A CA 1
ATOM 833 C C . ASN A 1 101 ? -5.786 -1.137 11.920 1.00 98.38 101 ASN A C 1
ATOM 835 O O . ASN A 1 101 ? -6.283 -0.168 11.339 1.00 98.38 101 ASN A O 1
ATOM 839 N N . GLU A 1 102 ? -4.674 -1.060 12.639 1.00 98.12 102 GLU A N 1
ATOM 840 C CA . GLU A 1 102 ? -3.798 0.095 12.576 1.00 98.12 102 GLU A CA 1
ATOM 841 C C . GLU A 1 102 ? -2.946 -0.019 11.317 1.00 98.12 102 GLU A C 1
ATOM 843 O O . GLU A 1 102 ? -2.294 -1.038 11.066 1.00 98.12 102 GLU A O 1
ATOM 848 N N . ILE A 1 103 ? -2.989 1.028 10.504 1.00 97.62 103 ILE A N 1
ATOM 849 C CA . ILE A 1 103 ? -2.285 1.116 9.237 1.00 97.62 103 ILE A CA 1
ATOM 850 C C . ILE A 1 103 ? -1.225 2.206 9.293 1.00 97.62 103 ILE A C 1
ATOM 852 O O . ILE A 1 103 ? -1.416 3.224 9.948 1.00 97.62 103 ILE A O 1
ATOM 856 N N . GLU A 1 104 ? -0.146 2.003 8.551 1.00 96.19 104 GLU A N 1
ATOM 857 C CA . GLU A 1 104 ? 0.897 2.973 8.252 1.00 96.19 104 GLU A CA 1
ATOM 858 C C . GLU A 1 104 ? 0.964 3.170 6.732 1.00 96.19 104 GLU A C 1
ATOM 860 O O . GLU A 1 104 ? 1.016 2.203 5.958 1.00 96.19 104 GLU A O 1
ATOM 865 N N . ASP A 1 105 ? 0.958 4.422 6.290 1.00 93.50 105 ASP A N 1
ATOM 866 C CA . ASP A 1 105 ? 1.042 4.757 4.871 1.00 93.50 105 ASP A CA 1
ATOM 867 C C . ASP A 1 105 ? 2.465 5.030 4.367 1.00 93.50 105 ASP A C 1
ATOM 869 O O . ASP A 1 105 ? 3.465 4.788 5.045 1.00 93.50 105 ASP A O 1
ATOM 873 N N . TYR A 1 106 ? 2.548 5.470 3.112 1.00 91.56 106 TYR A N 1
ATOM 874 C CA . TYR A 1 106 ? 3.795 5.729 2.401 1.00 91.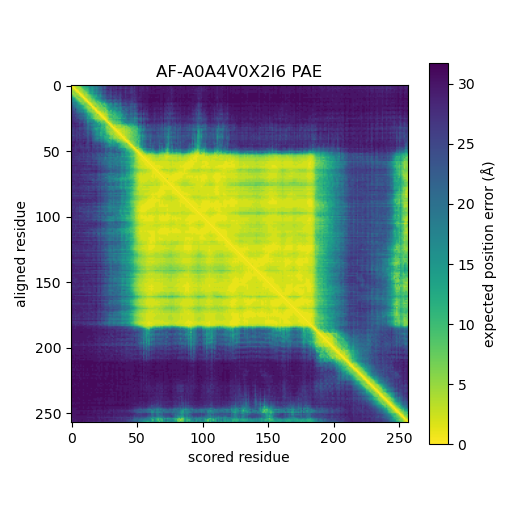56 106 TYR A CA 1
ATOM 875 C C . TYR A 1 106 ? 4.596 6.902 2.986 1.00 91.56 106 TYR A C 1
ATOM 877 O O . TYR A 1 106 ? 5.817 6.900 2.865 1.00 91.56 106 TYR A O 1
ATOM 885 N N . ASP A 1 107 ? 3.932 7.846 3.660 1.00 89.25 107 ASP A N 1
ATOM 886 C CA . ASP A 1 107 ? 4.565 8.976 4.352 1.00 89.25 107 ASP A CA 1
ATOM 887 C C . ASP A 1 107 ? 4.781 8.682 5.853 1.00 89.25 107 ASP A C 1
ATOM 889 O O . ASP A 1 107 ? 5.172 9.566 6.611 1.00 89.25 107 ASP A O 1
ATOM 893 N N . GLY A 1 108 ? 4.499 7.455 6.309 1.00 90.38 108 GLY A N 1
ATOM 894 C CA . GLY A 1 108 ? 4.671 7.037 7.703 1.00 90.38 108 GLY A CA 1
ATOM 895 C C . GLY A 1 108 ? 3.559 7.487 8.654 1.00 90.38 108 GLY A C 1
ATOM 896 O O . GLY A 1 108 ? 3.704 7.352 9.868 1.00 90.38 108 GLY A O 1
ATOM 897 N N . HIS A 1 109 ? 2.437 8.012 8.150 1.00 91.75 109 HIS A N 1
ATOM 898 C CA . HIS A 1 109 ? 1.324 8.373 9.025 1.00 91.75 109 HIS A CA 1
ATOM 899 C C . HIS A 1 109 ? 0.565 7.123 9.451 1.00 91.75 109 HIS A C 1
ATOM 901 O O . HIS A 1 109 ? 0.276 6.251 8.628 1.00 91.75 109 HIS A O 1
ATOM 907 N N . THR A 1 110 ? 0.185 7.084 10.729 1.00 96.62 110 THR A N 1
ATOM 908 C CA . THR A 1 110 ? -0.553 5.962 11.308 1.00 96.62 110 THR A CA 1
ATOM 909 C C . THR A 1 110 ? -1.997 6.298 11.659 1.00 96.62 110 THR A C 1
ATOM 911 O O . THR A 1 110 ? -2.354 7.461 11.899 1.00 96.62 110 THR A O 1
ATOM 914 N N . GLY A 1 111 ? -2.839 5.271 11.729 1.00 97.81 111 GLY A N 1
ATOM 915 C CA . GLY A 1 111 ? -4.174 5.355 12.311 1.00 97.81 111 GLY A CA 1
ATOM 916 C C . GLY A 1 111 ? -5.011 4.110 12.050 1.00 97.81 111 GLY A C 1
ATOM 917 O O . GLY A 1 111 ? -4.565 3.167 11.407 1.00 97.81 111 GLY A O 1
ATOM 918 N N . TRP A 1 112 ? -6.240 4.111 12.549 1.00 98.44 112 TRP A N 1
ATOM 919 C CA . TRP A 1 112 ? -7.092 2.929 12.592 1.00 98.44 112 TRP A CA 1
ATOM 920 C C . TRP A 1 112 ? -8.172 2.960 11.519 1.00 98.44 112 TRP A C 1
ATOM 922 O O . TRP A 1 112 ? -8.873 3.959 11.345 1.00 98.44 112 TRP A O 1
ATOM 932 N N . VAL A 1 113 ? -8.342 1.838 10.829 1.00 98.19 113 VAL A N 1
ATOM 933 C CA . VAL A 1 113 ? -9.399 1.613 9.837 1.00 98.19 113 VAL A CA 1
ATOM 934 C C . VAL A 1 113 ? -10.147 0.329 10.167 1.00 98.19 113 VAL A C 1
ATOM 936 O O . VAL A 1 113 ? -9.579 -0.594 10.750 1.00 98.19 113 VAL A O 1
ATOM 939 N N . TH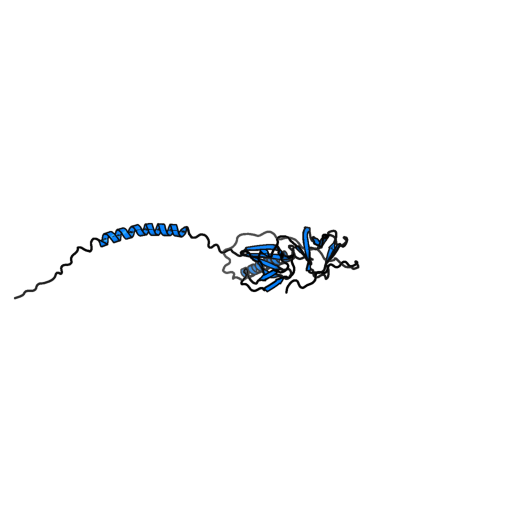R A 1 114 ? -11.424 0.243 9.800 1.00 97.81 114 THR A N 1
ATOM 940 C CA . THR A 1 114 ? -12.171 -1.007 9.971 1.00 97.81 114 THR A CA 1
ATOM 941 C C . THR A 1 114 ? -11.655 -2.058 8.992 1.00 97.81 114 THR A C 1
ATOM 943 O O . THR A 1 114 ? -11.405 -1.762 7.822 1.00 97.81 114 THR A O 1
ATOM 946 N N . GLN A 1 115 ? -11.563 -3.310 9.436 1.00 96.06 115 GLN A N 1
ATOM 947 C CA . GLN A 1 115 ? -11.082 -4.433 8.628 1.00 96.06 115 GLN A CA 1
ATOM 948 C C . GLN A 1 115 ? -11.872 -4.594 7.315 1.00 96.06 115 GLN A C 1
ATOM 950 O O . GLN A 1 115 ? -11.315 -4.958 6.282 1.00 96.06 115 GLN A O 1
ATOM 955 N N . SER A 1 116 ? -13.165 -4.251 7.324 1.00 96.50 116 SER A N 1
ATOM 956 C CA . SER A 1 116 ? -14.050 -4.262 6.149 1.00 96.50 116 SER A CA 1
ATOM 957 C C . SER A 1 116 ? -13.634 -3.297 5.029 1.00 96.50 116 SER A C 1
ATOM 959 O O . SER A 1 116 ? -14.001 -3.510 3.870 1.00 96.50 116 SER A O 1
ATOM 961 N N . LEU A 1 117 ? -12.869 -2.248 5.350 1.00 97.19 117 LEU A N 1
ATOM 962 C CA . LEU A 1 117 ? -12.339 -1.274 4.390 1.00 97.19 117 LEU A CA 1
ATOM 963 C C . LEU A 1 117 ? -10.973 -1.688 3.833 1.00 97.19 117 LEU A C 1
ATOM 965 O O . LEU A 1 117 ? -10.427 -0.986 2.982 1.00 97.19 117 LEU A O 1
ATOM 969 N N . LEU A 1 118 ? -10.442 -2.838 4.251 1.00 97.50 118 LEU A N 1
ATOM 970 C CA . LEU A 1 118 ? -9.201 -3.412 3.752 1.00 97.50 118 LEU A CA 1
ATOM 971 C C . LEU A 1 118 ? -9.463 -4.631 2.861 1.00 97.50 118 LEU A C 1
ATOM 973 O O . LEU A 1 118 ? -10.495 -5.302 2.935 1.00 97.50 118 LEU A O 1
ATOM 977 N N . THR A 1 119 ? -8.514 -4.928 1.979 1.00 97.44 119 THR A N 1
ATOM 978 C CA . THR A 1 119 ? -8.523 -6.137 1.158 1.00 97.44 119 THR A CA 1
ATOM 979 C C . THR A 1 119 ? -7.140 -6.760 1.077 1.00 97.44 119 THR A C 1
ATOM 981 O O . THR A 1 119 ? -6.138 -6.076 0.892 1.00 97.44 119 THR A O 1
ATOM 984 N N . LYS A 1 120 ? -7.100 -8.096 1.121 1.00 94.44 120 LYS A N 1
ATOM 985 C CA . LYS A 1 120 ? -5.877 -8.883 0.905 1.00 94.44 120 LYS A CA 1
ATOM 986 C C . LYS A 1 120 ? -5.365 -8.802 -0.539 1.00 94.44 120 LYS A C 1
ATOM 988 O O . LYS A 1 120 ? -4.247 -9.231 -0.814 1.00 94.44 120 LYS A O 1
ATOM 993 N N . LYS A 1 121 ? -6.166 -8.280 -1.482 1.00 95.62 121 LYS A N 1
ATOM 994 C CA . LYS A 1 121 ? -5.714 -8.040 -2.858 1.00 95.62 121 LYS A CA 1
ATOM 995 C C . LYS A 1 121 ? -4.656 -6.940 -2.845 1.00 95.62 121 LYS A C 1
ATOM 997 O O . LYS A 1 121 ? -4.996 -5.765 -2.771 1.00 95.62 121 LYS A O 1
ATOM 1002 N N . ARG A 1 122 ? -3.395 -7.346 -2.969 1.00 95.88 122 ARG A N 1
ATOM 1003 C CA . ARG A 1 122 ? -2.252 -6.440 -2.949 1.00 95.88 122 ARG A CA 1
ATOM 1004 C C . ARG A 1 122 ? -2.196 -5.533 -4.174 1.00 95.88 122 ARG A C 1
ATOM 1006 O O . ARG A 1 122 ? -2.430 -5.949 -5.312 1.00 95.88 122 ARG A O 1
ATOM 1013 N N . THR A 1 123 ? -1.785 -4.304 -3.924 1.00 97.88 123 THR A N 1
ATOM 1014 C CA . THR A 1 123 ? -1.467 -3.289 -4.924 1.00 97.88 123 THR A CA 1
ATOM 1015 C C . THR A 1 123 ? -0.067 -2.748 -4.675 1.00 97.88 123 THR A C 1
ATOM 1017 O O . THR A 1 123 ? 0.500 -2.924 -3.597 1.00 97.88 123 THR A O 1
ATOM 1020 N N . LEU A 1 124 ? 0.492 -2.109 -5.696 1.00 97.69 124 LEU A N 1
ATOM 1021 C CA . LEU A 1 124 ? 1.684 -1.280 -5.590 1.00 97.69 124 LEU A CA 1
ATOM 1022 C C . LEU A 1 124 ? 1.330 0.136 -6.007 1.00 97.69 124 LEU A C 1
ATOM 1024 O O . LEU A 1 124 ? 0.460 0.337 -6.857 1.00 97.69 124 LEU A O 1
ATOM 1028 N N . MET A 1 125 ? 2.024 1.100 -5.424 1.00 97.00 125 MET A N 1
ATOM 1029 C CA . MET A 1 125 ? 1.887 2.508 -5.754 1.00 97.00 125 MET A CA 1
ATOM 1030 C C . MET A 1 125 ? 3.255 3.065 -6.108 1.00 97.00 125 MET A C 1
ATOM 1032 O O . MET A 1 125 ? 4.210 2.830 -5.376 1.00 97.00 125 MET A O 1
ATOM 1036 N N . VAL A 1 126 ? 3.352 3.805 -7.207 1.00 96.69 126 VAL A N 1
ATOM 1037 C CA . VAL A 1 126 ? 4.584 4.520 -7.553 1.00 96.69 126 VAL A CA 1
ATOM 1038 C C . VAL A 1 126 ? 4.852 5.578 -6.487 1.00 96.69 126 VAL A C 1
ATOM 1040 O O . VAL A 1 126 ? 3.993 6.418 -6.218 1.00 96.69 126 VAL A O 1
ATOM 1043 N N . TYR A 1 127 ? 6.022 5.514 -5.862 1.00 95.31 127 TYR A N 1
ATOM 1044 C CA . TYR A 1 127 ? 6.454 6.469 -4.849 1.00 95.31 127 TYR A CA 1
ATOM 1045 C C . TYR A 1 127 ? 7.973 6.599 -4.927 1.00 95.31 127 TYR A C 1
ATOM 1047 O O . TYR A 1 127 ? 8.709 5.754 -4.424 1.00 95.31 127 TYR A O 1
ATOM 1055 N N . SER A 1 128 ? 8.430 7.634 -5.626 1.00 94.12 128 SER A N 1
ATOM 1056 C CA . SER A 1 128 ? 9.837 7.872 -5.933 1.00 94.12 128 SER A CA 1
ATOM 1057 C C . SER A 1 128 ? 10.181 9.355 -5.834 1.00 94.12 128 SER A C 1
ATOM 1059 O O . SER A 1 128 ? 9.335 10.233 -6.007 1.00 94.12 128 SER A O 1
ATOM 1061 N N . LYS A 1 129 ? 11.469 9.642 -5.624 1.00 92.00 129 LYS A N 1
ATOM 1062 C CA . LYS A 1 129 ? 12.028 10.998 -5.757 1.00 92.00 129 LYS A CA 1
ATOM 1063 C C . LYS A 1 129 ? 12.065 11.463 -7.220 1.00 92.00 129 LYS A C 1
ATOM 1065 O O . LYS A 1 129 ? 12.200 12.656 -7.480 1.00 92.00 129 LYS A O 1
ATOM 1070 N N . LYS A 1 130 ? 11.974 10.531 -8.175 1.00 93.12 130 LYS A N 1
ATOM 1071 C CA . LYS A 1 130 ? 11.946 10.817 -9.615 1.00 93.12 130 LYS A CA 1
ATOM 1072 C C . LYS A 1 130 ? 10.586 11.440 -9.994 1.00 93.12 130 LYS A C 1
ATOM 1074 O O . LYS A 1 130 ? 9.565 11.027 -9.446 1.00 93.12 130 LYS A O 1
ATOM 1079 N N . PRO A 1 131 ? 10.528 12.377 -10.962 1.00 91.62 131 PRO A N 1
ATOM 1080 C CA . PRO A 1 131 ? 9.257 12.951 -11.423 1.00 91.62 131 PRO A CA 1
ATOM 1081 C C . PRO A 1 131 ? 8.368 11.915 -12.128 1.00 91.62 131 PRO A C 1
ATOM 1083 O O . PRO A 1 131 ? 7.144 11.970 -12.036 1.00 91.62 131 PRO A O 1
ATOM 1086 N N . THR A 1 132 ? 8.989 10.958 -12.819 1.00 94.25 132 THR A N 1
ATOM 1087 C CA . THR A 1 132 ? 8.317 9.810 -13.428 1.00 94.25 132 THR A CA 1
ATOM 1088 C C . THR A 1 132 ? 9.171 8.563 -13.276 1.00 94.25 132 THR A C 1
ATOM 1090 O O . THR A 1 132 ? 10.399 8.648 -13.325 1.00 94.25 132 THR A O 1
ATOM 1093 N N . VAL A 1 133 ? 8.518 7.410 -13.188 1.00 96.69 133 VAL A N 1
ATOM 1094 C CA . VAL A 1 133 ? 9.149 6.092 -13.126 1.00 96.69 133 VAL A CA 1
ATOM 1095 C C . VAL A 1 133 ? 8.788 5.294 -14.373 1.00 96.69 133 VAL A C 1
ATOM 1097 O O . VAL A 1 133 ? 7.670 5.366 -14.887 1.00 96.69 133 VAL A O 1
ATOM 1100 N N . GLU A 1 134 ? 9.748 4.539 -14.891 1.00 96.81 134 GLU A N 1
ATOM 1101 C CA . GLU A 1 134 ? 9.593 3.789 -16.130 1.00 96.81 134 GLU A CA 1
ATOM 1102 C C . GLU A 1 134 ? 9.194 2.342 -15.854 1.00 96.81 134 GLU A C 1
ATOM 1104 O O . GLU A 1 134 ? 9.879 1.601 -15.155 1.00 96.81 134 GLU A O 1
ATOM 1109 N N . LEU A 1 135 ? 8.083 1.927 -16.456 1.00 97.56 135 LEU A N 1
ATOM 1110 C CA . LEU A 1 135 ? 7.641 0.543 -16.469 1.00 97.56 135 LEU A CA 1
ATOM 1111 C C . LEU A 1 135 ? 8.199 -0.140 -17.717 1.00 97.56 135 LEU A C 1
ATOM 1113 O O . LEU A 1 135 ? 7.936 0.319 -18.829 1.00 97.56 135 LEU A O 1
ATOM 1117 N N . ARG A 1 136 ? 8.930 -1.245 -17.567 1.00 98.06 136 ARG A N 1
ATOM 1118 C CA . ARG A 1 136 ? 9.679 -1.879 -18.666 1.00 98.06 136 ARG A CA 1
ATOM 1119 C C . ARG A 1 136 ? 9.256 -3.318 -18.928 1.00 98.06 136 ARG A C 1
ATOM 1121 O O . ARG A 1 136 ? 8.677 -3.990 -18.085 1.00 98.06 136 ARG A O 1
ATOM 1128 N N . ARG A 1 137 ? 9.527 -3.835 -20.127 1.00 97.06 137 ARG A N 1
ATOM 1129 C CA . ARG A 1 137 ? 9.100 -5.196 -20.510 1.00 97.06 137 ARG A CA 1
ATOM 1130 C C . ARG A 1 137 ? 9.915 -6.312 -19.835 1.00 97.06 137 ARG A C 1
ATOM 1132 O O . ARG A 1 137 ? 9.424 -7.432 -19.724 1.00 97.06 137 ARG A O 1
ATOM 1139 N N . LYS A 1 138 ? 11.143 -6.028 -19.390 1.00 97.56 138 LYS A N 1
ATOM 1140 C CA . LYS A 1 138 ? 12.048 -6.957 -18.681 1.00 97.56 138 LYS A CA 1
ATOM 1141 C C . LYS A 1 138 ? 12.702 -6.245 -17.484 1.00 97.56 138 LYS A C 1
ATOM 1143 O O . LYS A 1 138 ? 12.676 -5.018 -17.449 1.00 97.56 138 LYS A O 1
ATOM 1148 N N . LYS A 1 139 ? 13.315 -7.008 -16.566 1.00 96.19 139 LYS A N 1
ATOM 1149 C CA . LYS A 1 139 ? 14.151 -6.538 -15.435 1.00 96.19 139 LYS A CA 1
ATOM 1150 C C . LYS A 1 139 ? 15.475 -5.904 -15.908 1.00 96.19 139 LYS A C 1
ATOM 1152 O O . LYS A 1 139 ? 16.547 -6.431 -15.643 1.00 96.19 139 LYS A O 1
ATOM 1157 N N . SER A 1 140 ? 15.410 -4.864 -16.735 1.00 95.94 140 SER A N 1
ATOM 1158 C CA . SER A 1 140 ? 16.589 -4.208 -17.313 1.00 95.94 140 SER A CA 1
ATOM 1159 C C . SER A 1 140 ? 16.259 -2.779 -17.731 1.00 95.94 140 SER A C 1
ATOM 1161 O O . SER A 1 140 ? 15.195 -2.526 -18.302 1.00 95.94 140 SER A O 1
ATOM 1163 N N . PHE A 1 141 ? 17.203 -1.869 -17.494 1.00 93.50 141 PHE A N 1
ATOM 1164 C CA . PHE A 1 141 ? 17.117 -0.459 -17.877 1.00 93.50 141 PHE A CA 1
ATOM 1165 C C . PHE A 1 141 ? 17.114 -0.227 -19.393 1.00 93.50 141 PHE A C 1
ATOM 1167 O O . PHE A 1 141 ? 16.586 0.780 -19.842 1.00 93.50 141 PHE A O 1
ATOM 1174 N N . ASP A 1 142 ? 17.589 -1.175 -20.199 1.00 94.75 142 ASP A N 1
ATOM 1175 C CA . ASP A 1 142 ? 17.577 -1.053 -21.667 1.00 94.75 142 ASP A CA 1
ATOM 1176 C C . ASP A 1 142 ? 16.353 -1.728 -22.298 1.00 94.75 142 ASP A C 1
ATOM 1178 O O . ASP A 1 142 ? 16.118 -1.672 -23.507 1.00 94.75 142 ASP A O 1
ATOM 1182 N N . ALA A 1 143 ? 15.528 -2.392 -21.484 1.00 96.75 143 ALA A N 1
ATOM 1183 C CA . ALA A 1 143 ? 14.354 -3.084 -21.979 1.00 96.75 143 ALA A CA 1
ATOM 1184 C C . ALA A 1 143 ? 13.290 -2.102 -22.479 1.00 96.75 143 ALA A C 1
ATOM 1186 O O . ALA A 1 143 ? 13.090 -1.031 -21.912 1.00 96.75 143 ALA A O 1
ATOM 1187 N N . HIS A 1 144 ? 12.538 -2.526 -23.497 1.00 96.62 144 HIS A N 1
ATOM 1188 C CA . HIS A 1 144 ? 11.459 -1.737 -24.090 1.00 96.62 144 HIS A CA 1
ATOM 1189 C C . HIS A 1 144 ? 10.531 -1.109 -23.034 1.00 96.62 144 HIS A C 1
ATOM 1191 O O . HIS A 1 144 ? 10.005 -1.815 -22.163 1.00 96.62 144 HIS A O 1
ATOM 1197 N N . LEU A 1 145 ? 10.335 0.206 -23.149 1.00 97.19 145 LEU A N 1
ATOM 1198 C CA . LEU A 1 145 ? 9.461 1.002 -22.295 1.00 97.19 145 LEU A CA 1
ATOM 1199 C C . LEU A 1 145 ? 7.993 0.640 -22.551 1.00 97.19 145 LEU A C 1
ATOM 1201 O O . LEU A 1 145 ? 7.525 0.677 -23.684 1.00 97.19 145 LEU A O 1
ATOM 1205 N N . VAL A 1 146 ? 7.265 0.311 -21.489 1.00 96.19 146 VAL A N 1
ATOM 1206 C CA . VAL A 1 146 ? 5.822 0.041 -21.516 1.00 96.19 146 VAL A CA 1
ATOM 1207 C C . VAL A 1 146 ? 5.044 1.315 -21.196 1.00 96.19 146 VAL A C 1
ATOM 1209 O O . VAL A 1 146 ? 4.154 1.685 -21.957 1.00 96.19 146 VAL A O 1
ATOM 1212 N N . TYR A 1 147 ? 5.389 1.983 -20.089 1.00 96.50 147 TYR A N 1
ATOM 1213 C CA . TYR A 1 147 ? 4.767 3.232 -19.642 1.00 96.50 147 TYR A CA 1
ATOM 1214 C C . TYR A 1 147 ? 5.761 4.136 -18.921 1.00 96.50 147 TYR A C 1
ATOM 1216 O O . TYR A 1 147 ? 6.706 3.653 -18.299 1.00 96.50 147 TYR A O 1
ATOM 1224 N N . ARG A 1 148 ? 5.469 5.440 -18.927 1.00 96.50 148 ARG A N 1
ATOM 1225 C CA . ARG A 1 148 ? 5.964 6.368 -17.908 1.00 96.50 148 ARG A CA 1
ATOM 1226 C C . ARG A 1 148 ? 4.859 6.659 -16.913 1.00 96.50 148 ARG A C 1
ATOM 1228 O O . ARG A 1 148 ? 3.766 7.075 -17.301 1.00 96.50 148 ARG A O 1
ATOM 1235 N N . LEU A 1 149 ? 5.153 6.401 -15.650 1.00 96.00 149 LEU A N 1
ATOM 1236 C CA . LEU A 1 149 ? 4.219 6.506 -14.546 1.00 96.00 149 LEU A CA 1
ATOM 1237 C C . LEU A 1 149 ? 4.582 7.726 -13.707 1.00 96.00 149 LEU A C 1
ATOM 1239 O O . LEU A 1 149 ? 5.744 7.905 -13.350 1.00 96.00 149 LEU A O 1
ATOM 1243 N N . GLU A 1 150 ? 3.597 8.561 -13.401 1.00 95.81 150 GLU A N 1
ATOM 1244 C CA . GLU A 1 150 ? 3.744 9.599 -12.381 1.00 95.81 150 GLU A CA 1
ATOM 1245 C C . GLU A 1 150 ? 3.699 8.972 -10.974 1.00 95.81 150 GLU A C 1
ATOM 1247 O O . GLU A 1 150 ? 3.258 7.829 -10.795 1.00 95.81 150 GLU A O 1
ATOM 1252 N N . ASN A 1 151 ? 4.146 9.724 -9.966 1.00 93.81 151 ASN A N 1
ATOM 1253 C CA . ASN A 1 151 ? 3.952 9.338 -8.569 1.00 93.81 151 ASN A CA 1
ATOM 1254 C C . ASN A 1 151 ? 2.463 9.141 -8.252 1.00 93.81 151 ASN A C 1
ATOM 1256 O O . ASN A 1 151 ? 1.590 9.779 -8.839 1.00 93.81 151 ASN A O 1
ATOM 1260 N N . PHE A 1 152 ? 2.189 8.248 -7.304 1.00 94.88 152 PHE A N 1
ATOM 1261 C CA . PHE A 1 152 ? 0.856 7.854 -6.841 1.00 94.88 152 PHE A CA 1
ATOM 1262 C C . PHE A 1 152 ? 0.013 7.052 -7.840 1.00 94.88 152 PHE A C 1
ATOM 1264 O O . PHE A 1 152 ? -1.131 6.704 -7.541 1.00 94.88 152 PHE A O 1
ATOM 1271 N N . VAL A 1 153 ? 0.564 6.665 -8.996 1.00 95.94 153 VAL A N 1
ATOM 1272 C CA . VAL A 1 153 ? -0.089 5.674 -9.859 1.00 95.94 153 VAL A CA 1
ATOM 1273 C C . VAL A 1 153 ? -0.147 4.325 -9.139 1.00 95.94 153 VAL A C 1
ATOM 1275 O O . VAL A 1 153 ? 0.876 3.781 -8.726 1.00 95.94 153 VAL A O 1
ATOM 1278 N N . ILE A 1 154 ? -1.355 3.775 -9.013 1.00 96.69 154 ILE A N 1
ATOM 1279 C CA . ILE A 1 154 ? -1.626 2.488 -8.365 1.00 96.69 154 ILE A CA 1
ATOM 1280 C C . ILE A 1 154 ? -1.818 1.403 -9.428 1.00 96.69 154 ILE A C 1
ATOM 1282 O O . ILE A 1 154 ? -2.549 1.591 -10.402 1.00 96.69 154 ILE A O 1
ATOM 1286 N N . GLY A 1 155 ? -1.209 0.239 -9.211 1.00 96.75 155 GLY A N 1
ATOM 1287 C CA . GLY A 1 155 ? -1.388 -0.947 -10.045 1.00 96.75 155 GLY A CA 1
ATOM 1288 C C . GLY A 1 155 ? -1.477 -2.234 -9.231 1.00 96.75 155 GLY A C 1
ATOM 1289 O O . GLY A 1 155 ? -1.202 -2.270 -8.032 1.00 96.75 155 GLY A O 1
ATOM 1290 N N . GLU A 1 156 ? -1.892 -3.317 -9.886 1.00 97.62 156 GLU A N 1
ATOM 1291 C CA . GLU A 1 156 ? -2.013 -4.623 -9.236 1.00 97.62 156 GLU A CA 1
ATOM 1292 C C . GLU A 1 156 ? -0.620 -5.218 -9.006 1.00 97.62 156 GLU A C 1
ATOM 1294 O O . GLU A 1 156 ? 0.191 -5.289 -9.936 1.00 97.62 156 GLU A O 1
ATOM 1299 N N . TYR A 1 157 ? -0.359 -5.673 -7.779 1.00 97.69 157 TYR A N 1
ATOM 1300 C CA . TYR A 1 157 ? 0.835 -6.452 -7.467 1.00 97.69 157 TYR A CA 1
ATOM 1301 C C . TYR A 1 157 ? 0.753 -7.816 -8.161 1.00 97.69 157 TYR A C 1
ATOM 1303 O O . TYR A 1 157 ? -0.262 -8.505 -8.044 1.00 97.69 157 TYR A O 1
ATOM 1311 N N . VAL A 1 158 ? 1.816 -8.222 -8.863 1.00 97.69 158 VAL A N 1
ATOM 1312 C CA . VAL A 1 158 ? 1.907 -9.563 -9.467 1.00 97.69 158 VAL A CA 1
ATOM 1313 C C . VAL A 1 158 ? 2.973 -10.404 -8.769 1.00 97.69 158 VAL A C 1
ATOM 1315 O O . VAL A 1 158 ? 2.657 -11.472 -8.259 1.00 97.69 158 VAL A O 1
ATOM 1318 N N . LYS A 1 159 ? 4.228 -9.944 -8.760 1.00 96.19 159 LYS A N 1
ATOM 1319 C CA . LYS A 1 159 ? 5.353 -10.580 -8.051 1.00 96.19 159 LYS A CA 1
ATOM 1320 C C . LYS A 1 159 ? 6.530 -9.617 -7.941 1.00 96.19 159 LYS A C 1
ATOM 1322 O O . LYS A 1 159 ? 6.583 -8.661 -8.708 1.00 96.19 159 LYS A O 1
ATOM 1327 N N . CYS A 1 160 ? 7.482 -9.893 -7.056 1.00 95.94 160 CYS A N 1
ATOM 1328 C CA . CYS A 1 160 ? 8.795 -9.246 -7.076 1.00 95.94 160 CYS A CA 1
ATOM 1329 C C . CYS A 1 160 ? 9.902 -10.295 -7.126 1.00 95.94 160 CYS A C 1
ATOM 1331 O O . CYS A 1 160 ? 9.753 -11.375 -6.560 1.00 95.94 160 CYS A O 1
ATOM 1333 N N . GLU A 1 161 ? 10.982 -9.959 -7.816 1.00 94.31 161 GLU A N 1
ATOM 1334 C CA . GLU A 1 161 ? 12.198 -10.749 -7.964 1.00 94.31 161 GLU A CA 1
ATOM 1335 C C . GLU A 1 161 ? 13.381 -9.791 -7.898 1.00 94.31 161 GLU A C 1
ATOM 1337 O O . GLU A 1 161 ? 13.412 -8.809 -8.644 1.00 94.31 161 GLU A O 1
ATOM 1342 N N . ASP A 1 162 ? 14.347 -10.086 -7.031 1.00 90.56 162 ASP A N 1
ATOM 1343 C CA . ASP A 1 162 ? 15.513 -9.228 -6.815 1.00 90.56 162 ASP A CA 1
ATOM 1344 C C . ASP A 1 162 ? 15.048 -7.793 -6.505 1.00 90.56 162 ASP A C 1
ATOM 1346 O O . ASP A 1 162 ? 14.126 -7.602 -5.709 1.00 90.56 162 ASP A O 1
ATOM 1350 N N . GLU A 1 163 ? 15.607 -6.792 -7.179 1.00 94.12 163 GLU A N 1
ATOM 1351 C CA . GLU A 1 163 ? 15.238 -5.378 -7.053 1.00 94.12 163 GLU A CA 1
ATOM 1352 C C . GLU A 1 163 ? 14.127 -4.927 -8.009 1.00 94.12 163 GLU A C 1
ATOM 1354 O O . GLU A 1 163 ? 13.933 -3.734 -8.229 1.00 94.12 163 GLU A O 1
ATOM 1359 N N . TRP A 1 164 ? 13.349 -5.862 -8.558 1.00 96.94 164 TRP A N 1
ATOM 1360 C CA . TRP A 1 164 ? 12.290 -5.563 -9.518 1.00 96.94 164 TRP A CA 1
ATOM 1361 C C . TRP A 1 164 ? 10.947 -6.163 -9.114 1.00 96.94 164 TRP A C 1
ATOM 1363 O O . TRP A 1 164 ? 10.850 -7.266 -8.584 1.00 96.94 164 TRP A O 1
ATOM 1373 N N . CYS A 1 165 ? 9.871 -5.461 -9.441 1.00 97.81 165 CYS A N 1
ATOM 1374 C CA . CYS A 1 165 ? 8.506 -5.917 -9.242 1.00 97.81 165 CYS A CA 1
ATOM 1375 C C . CYS A 1 165 ? 7.737 -5.891 -10.557 1.00 97.81 165 CYS A C 1
ATOM 1377 O O . CYS A 1 165 ? 7.864 -4.959 -11.344 1.00 97.81 165 CYS A O 1
ATOM 1379 N N . ILE A 1 166 ? 6.909 -6.906 -10.797 1.00 98.12 166 ILE A N 1
ATOM 1380 C CA . ILE A 1 166 ? 5.894 -6.860 -11.841 1.00 98.12 166 ILE A CA 1
ATOM 1381 C C . ILE A 1 166 ? 4.650 -6.186 -11.274 1.00 98.12 166 ILE A C 1
ATOM 1383 O O . ILE A 1 166 ? 4.032 -6.687 -10.329 1.00 98.12 166 ILE A O 1
ATOM 1387 N N . ILE A 1 167 ? 4.246 -5.102 -11.925 1.00 97.75 167 ILE A N 1
ATOM 1388 C CA . ILE A 1 167 ? 2.984 -4.406 -11.686 1.00 97.75 167 ILE A CA 1
ATOM 1389 C C . ILE A 1 167 ? 2.110 -4.492 -12.940 1.00 97.75 167 ILE A C 1
ATOM 1391 O O . ILE A 1 167 ? 2.607 -4.484 -14.072 1.00 97.75 167 ILE A O 1
ATOM 1395 N N . LYS A 1 168 ? 0.794 -4.615 -12.748 1.00 97.88 168 LYS A N 1
ATOM 1396 C CA . LYS A 1 168 ? -0.190 -4.604 -13.836 1.00 97.88 168 LYS A CA 1
ATOM 1397 C C . LYS A 1 168 ? -1.052 -3.348 -13.765 1.00 97.88 168 LYS A C 1
ATOM 1399 O O . LYS A 1 168 ? -1.730 -3.113 -12.768 1.00 97.88 168 LYS A O 1
ATOM 1404 N N . ILE A 1 169 ? -1.059 -2.578 -14.850 1.00 95.56 169 ILE A N 1
ATOM 1405 C CA . ILE A 1 169 ? -1.818 -1.330 -14.995 1.00 95.56 169 ILE A CA 1
ATOM 1406 C C . ILE A 1 169 ? -2.595 -1.409 -16.308 1.00 95.56 169 ILE A C 1
ATOM 1408 O O . ILE A 1 169 ? -2.017 -1.708 -17.353 1.00 95.56 169 ILE A O 1
ATOM 1412 N N . ASN A 1 170 ? -3.911 -1.179 -16.261 1.00 91.06 170 ASN A N 1
ATOM 1413 C CA . ASN A 1 170 ? -4.800 -1.206 -17.434 1.00 91.06 170 ASN A CA 1
ATOM 1414 C C . ASN A 1 170 ? -4.598 -2.448 -18.327 1.00 91.06 170 ASN A C 1
ATOM 1416 O O . ASN A 1 170 ? -4.509 -2.359 -19.548 1.00 91.06 170 ASN A O 1
ATOM 1420 N N . GLY A 1 171 ? -4.453 -3.621 -17.703 1.00 92.94 171 GLY A N 1
ATOM 1421 C CA . GLY A 1 171 ? -4.257 -4.895 -18.404 1.00 92.94 171 GLY A CA 1
ATOM 1422 C C . GLY A 1 171 ? -2.812 -5.209 -18.808 1.00 92.94 171 GLY A C 1
ATOM 1423 O O . GLY A 1 171 ? -2.488 -6.386 -18.966 1.00 92.94 171 GLY A O 1
ATOM 1424 N N . LYS A 1 172 ? -1.921 -4.215 -18.900 1.00 95.31 172 LYS A N 1
ATOM 1425 C CA . LYS A 1 172 ? -0.517 -4.426 -19.279 1.00 95.31 172 LYS A CA 1
ATOM 1426 C C . LYS A 1 172 ? 0.355 -4.681 -18.057 1.00 95.31 172 LYS A C 1
ATOM 1428 O O . LYS A 1 172 ? 0.248 -3.985 -17.050 1.00 95.31 172 LYS A O 1
ATOM 1433 N N . LYS A 1 173 ? 1.231 -5.681 -18.162 1.00 97.69 173 LYS A N 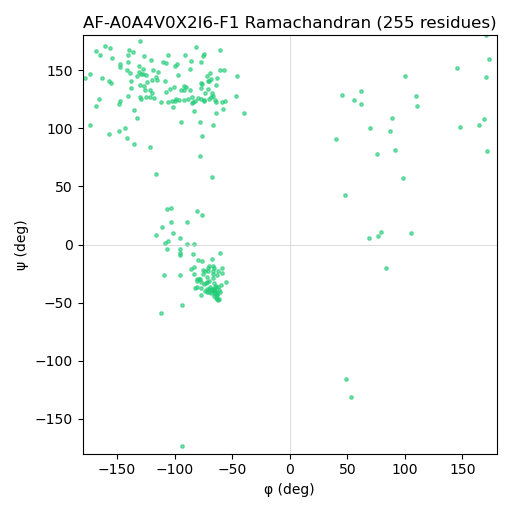1
ATOM 1434 C CA . LYS A 1 173 ? 2.254 -5.998 -17.159 1.00 97.69 173 LYS A CA 1
ATOM 1435 C C . LYS A 1 173 ? 3.588 -5.381 -17.562 1.00 97.69 173 LYS A C 1
ATOM 1437 O O . LYS A 1 173 ? 3.927 -5.370 -18.744 1.00 97.69 173 LYS A O 1
ATOM 1442 N N . GLY A 1 174 ? 4.362 -4.961 -16.575 1.00 98.00 174 GLY A N 1
ATOM 1443 C CA . GLY A 1 174 ? 5.763 -4.612 -16.759 1.00 98.00 174 GLY A CA 1
ATOM 1444 C C . GLY A 1 174 ? 6.522 -4.632 -15.441 1.00 98.00 174 GLY A C 1
ATOM 1445 O O . GLY A 1 174 ? 5.927 -4.783 -14.377 1.00 98.00 174 GLY A O 1
ATOM 1446 N N . TRP A 1 175 ? 7.834 -4.509 -15.550 1.00 98.38 175 TRP A N 1
ATOM 1447 C CA . TRP A 1 175 ? 8.800 -4.484 -14.469 1.00 98.38 175 TRP A CA 1
ATOM 1448 C C . TRP A 1 175 ? 9.109 -3.047 -14.065 1.00 98.38 175 TRP A C 1
ATOM 1450 O O . TRP A 1 175 ? 9.357 -2.201 -14.925 1.00 98.38 175 TRP A O 1
ATOM 1460 N N . ILE A 1 176 ? 9.087 -2.796 -12.765 1.00 97.94 176 ILE A N 1
ATOM 1461 C CA . ILE A 1 176 ? 9.418 -1.530 -12.112 1.00 97.94 176 ILE A CA 1
ATOM 1462 C C . ILE A 1 176 ? 10.433 -1.811 -11.002 1.00 97.94 176 ILE A C 1
ATOM 1464 O O . ILE A 1 176 ? 10.395 -2.888 -10.403 1.00 97.94 176 ILE A O 1
ATOM 1468 N N . GLU A 1 177 ? 11.346 -0.882 -10.741 1.00 96.88 177 GLU A N 1
ATOM 1469 C CA . GLU A 1 177 ? 12.303 -1.014 -9.640 1.00 96.88 177 GLU A CA 1
ATOM 1470 C C . GLU A 1 177 ? 11.573 -1.027 -8.289 1.00 96.88 177 GLU A C 1
ATOM 1472 O O . GLU A 1 177 ? 10.662 -0.233 -8.051 1.00 96.88 177 GLU A O 1
ATOM 1477 N N . LYS A 1 178 ? 11.990 -1.912 -7.378 1.00 95.81 178 LYS A N 1
ATOM 1478 C CA . LYS A 1 178 ? 11.423 -2.027 -6.025 1.00 95.81 178 LYS A CA 1
ATOM 1479 C C . LYS A 1 178 ? 11.582 -0.723 -5.236 1.00 95.81 178 LYS A C 1
ATOM 1481 O O . LYS A 1 178 ? 10.692 -0.363 -4.474 1.00 95.81 178 LYS A O 1
ATOM 1486 N N . ALA A 1 179 ? 12.686 -0.008 -5.453 1.00 94.44 179 ALA A N 1
ATOM 1487 C CA . ALA A 1 179 ? 12.980 1.272 -4.811 1.00 94.44 179 ALA A CA 1
ATOM 1488 C C . ALA A 1 179 ? 12.025 2.412 -5.219 1.00 94.44 179 ALA A C 1
ATOM 1490 O O . ALA A 1 179 ? 11.940 3.409 -4.508 1.00 94.44 179 ALA A O 1
ATOM 1491 N N . ASP A 1 180 ? 11.302 2.266 -6.334 1.00 96.25 180 ASP A N 1
ATOM 1492 C CA . ASP A 1 180 ? 10.395 3.286 -6.868 1.00 96.25 180 ASP A CA 1
ATOM 1493 C C . ASP A 1 180 ? 8.910 3.006 -6.554 1.00 96.25 180 ASP A C 1
ATOM 1495 O O . ASP A 1 180 ? 8.010 3.655 -7.103 1.00 96.25 180 ASP A O 1
ATOM 1499 N N . VAL A 1 181 ? 8.624 2.022 -5.692 1.00 96.38 181 VAL A N 1
ATOM 1500 C CA . VAL A 1 181 ? 7.257 1.632 -5.326 1.00 96.38 181 VAL A CA 1
ATOM 1501 C C . VAL A 1 181 ? 7.057 1.470 -3.822 1.00 96.38 181 VAL A C 1
ATOM 1503 O O . VAL A 1 181 ? 7.900 0.952 -3.096 1.00 96.38 181 VAL A O 1
ATOM 1506 N N . PHE A 1 182 ? 5.862 1.833 -3.365 1.00 96.12 182 PHE A N 1
ATOM 1507 C CA . PHE A 1 182 ? 5.318 1.471 -2.062 1.00 96.12 182 PHE A CA 1
ATOM 1508 C C . PHE A 1 182 ? 4.350 0.284 -2.192 1.00 96.12 182 PHE A C 1
ATOM 1510 O O . PHE A 1 182 ? 3.728 0.079 -3.238 1.00 96.12 182 PHE A O 1
ATOM 1517 N N . GLY A 1 183 ? 4.196 -0.499 -1.120 1.00 94.69 183 GLY A N 1
ATOM 1518 C CA . GLY A 1 183 ? 3.359 -1.708 -1.108 1.00 94.69 183 GLY A CA 1
ATOM 1519 C C . GLY A 1 183 ? 4.138 -3.026 -1.140 1.00 94.69 183 GLY A C 1
ATOM 1520 O O . GLY A 1 183 ? 3.542 -4.087 -1.338 1.00 94.69 183 GLY A O 1
ATOM 1521 N N . VAL A 1 184 ? 5.461 -2.971 -0.965 1.00 93.12 184 VAL A N 1
ATOM 1522 C CA . VAL A 1 184 ? 6.385 -4.108 -0.822 1.00 93.12 184 VAL A CA 1
ATOM 1523 C C . VAL A 1 184 ? 7.288 -3.895 0.382 1.00 93.12 184 VAL A C 1
ATOM 1525 O O . VAL A 1 184 ? 7.552 -2.759 0.774 1.00 93.12 184 VAL A O 1
ATOM 1528 N N . GLU A 1 185 ? 7.768 -4.995 0.963 1.00 82.44 185 GLU A N 1
ATOM 1529 C CA . GLU A 1 185 ? 8.782 -4.929 2.010 1.00 82.44 185 GLU A CA 1
ATOM 1530 C C . GLU A 1 185 ? 10.060 -4.337 1.405 1.00 82.44 185 GLU A C 1
ATOM 1532 O O . GLU A 1 185 ? 10.665 -4.924 0.502 1.00 82.44 185 GLU A O 1
ATOM 1537 N N . SER A 1 186 ? 10.431 -3.141 1.857 1.00 64.00 186 SER A N 1
ATOM 1538 C CA . SER A 1 186 ? 11.687 -2.507 1.470 1.00 64.00 186 SER A CA 1
ATOM 1539 C C . SER A 1 186 ? 12.756 -2.882 2.485 1.00 64.00 186 SER A C 1
ATOM 1541 O O . SER A 1 186 ? 12.543 -2.752 3.691 1.00 64.00 186 SER A O 1
ATOM 1543 N N . GLN A 1 187 ? 13.922 -3.296 1.990 1.00 51.25 187 GLN A N 1
ATOM 1544 C CA . GLN A 1 187 ? 15.088 -3.605 2.821 1.00 51.25 187 GLN A CA 1
ATOM 1545 C C . GLN A 1 187 ? 15.530 -2.388 3.655 1.00 51.25 187 GLN A C 1
ATOM 1547 O O . GLN A 1 187 ? 16.094 -2.551 4.730 1.00 51.25 187 GLN A O 1
ATOM 1552 N N . VAL A 1 188 ? 15.207 -1.166 3.211 1.00 50.88 188 VAL A N 1
ATOM 1553 C CA . VAL A 1 188 ? 15.611 0.085 3.873 1.00 50.88 188 VAL A CA 1
ATOM 1554 C C . VAL A 1 188 ? 15.022 0.207 5.284 1.00 50.88 188 VAL A C 1
ATOM 1556 O O . VAL A 1 188 ? 15.755 0.520 6.214 1.00 50.88 188 VAL A O 1
ATOM 1559 N N . LYS A 1 189 ? 13.744 -0.148 5.499 1.00 51.22 189 LYS A N 1
ATOM 1560 C CA . LYS A 1 189 ? 13.160 -0.123 6.857 1.00 51.22 189 LYS A CA 1
ATOM 1561 C C . LYS A 1 189 ? 13.688 -1.243 7.751 1.00 51.22 189 LYS A C 1
ATOM 1563 O O . LYS A 1 189 ? 13.723 -1.079 8.968 1.00 51.22 189 LYS A O 1
ATOM 1568 N N . ILE A 1 190 ? 14.091 -2.374 7.164 1.00 55.84 190 ILE A N 1
ATOM 1569 C CA . ILE A 1 190 ? 14.756 -3.446 7.913 1.00 55.84 190 ILE A CA 1
ATOM 1570 C C . ILE A 1 190 ? 16.087 -2.919 8.439 1.00 55.84 190 ILE A C 1
ATOM 1572 O O . ILE A 1 190 ? 16.356 -3.083 9.622 1.00 55.84 190 ILE A O 1
ATOM 1576 N N . ILE A 1 191 ? 16.865 -2.228 7.603 1.00 53.94 191 ILE A N 1
ATOM 1577 C CA . ILE A 1 191 ? 18.132 -1.619 8.013 1.00 53.94 191 ILE A CA 1
ATOM 1578 C C . ILE A 1 191 ? 17.891 -0.570 9.102 1.00 53.94 191 ILE A C 1
ATOM 1580 O O . ILE A 1 191 ? 18.534 -0.662 10.135 1.00 53.94 191 ILE A O 1
ATOM 1584 N N . ASP A 1 192 ? 16.919 0.336 8.967 1.00 51.84 192 ASP A N 1
ATOM 1585 C CA . ASP A 1 192 ? 16.621 1.324 10.020 1.00 51.84 192 ASP A CA 1
ATOM 1586 C C . ASP A 1 192 ? 16.189 0.667 11.342 1.00 51.84 192 ASP A C 1
ATOM 1588 O O . ASP A 1 192 ? 16.591 1.102 12.421 1.00 51.84 192 ASP A O 1
ATOM 1592 N N . LYS A 1 193 ? 15.398 -0.416 11.284 1.00 55.84 193 LYS A N 1
ATOM 1593 C CA . LYS A 1 193 ? 15.002 -1.192 12.470 1.00 55.84 193 LYS A CA 1
ATOM 1594 C C . LYS A 1 193 ? 16.194 -1.930 13.079 1.00 55.84 193 LYS A C 1
ATOM 1596 O O . LYS A 1 193 ? 16.328 -1.939 14.296 1.00 55.84 193 LYS A O 1
ATOM 1601 N N . VAL A 1 194 ? 17.062 -2.519 12.259 1.00 57.47 194 VAL A N 1
ATOM 1602 C CA . VAL A 1 194 ? 18.294 -3.196 12.694 1.00 57.47 194 VAL A CA 1
ATOM 1603 C C . VAL A 1 194 ? 19.267 -2.192 13.307 1.00 57.47 194 VAL A C 1
ATOM 1605 O O . VAL A 1 194 ? 19.775 -2.447 14.391 1.00 57.47 194 VAL A O 1
ATOM 1608 N N . VAL A 1 195 ? 19.455 -1.029 12.686 1.00 58.25 195 VAL A N 1
ATOM 1609 C CA . VAL A 1 195 ? 20.281 0.074 13.189 1.00 58.25 195 VAL A CA 1
ATOM 1610 C C . VAL A 1 195 ? 19.701 0.624 14.487 1.00 58.25 195 VAL A C 1
ATOM 1612 O O . VAL A 1 195 ? 20.447 0.858 15.430 1.00 58.25 195 VAL A O 1
ATOM 1615 N N . LYS A 1 196 ? 18.375 0.765 14.598 1.00 60.47 196 LYS A N 1
ATOM 1616 C CA . LYS A 1 196 ? 17.725 1.156 15.853 1.00 60.47 196 LYS A CA 1
ATOM 1617 C C . LYS A 1 196 ? 17.941 0.114 16.949 1.00 60.47 196 LYS A C 1
ATOM 1619 O O . LYS A 1 196 ? 18.353 0.480 18.036 1.00 60.47 196 LYS A O 1
ATOM 1624 N N . ILE A 1 197 ? 17.753 -1.174 16.662 1.00 60.88 197 ILE A N 1
ATOM 1625 C CA . ILE A 1 197 ? 18.021 -2.261 17.619 1.00 60.88 197 ILE A CA 1
ATOM 1626 C C . ILE A 1 197 ? 19.502 -2.270 18.031 1.00 60.88 197 ILE A C 1
ATOM 1628 O O . ILE A 1 197 ? 19.814 -2.445 19.207 1.00 60.88 197 ILE A O 1
ATOM 1632 N N . GLN A 1 198 ? 20.424 -2.051 17.092 1.00 60.41 198 GLN A N 1
ATOM 1633 C CA . GLN A 1 198 ? 21.861 -1.955 17.362 1.00 60.41 198 GLN A CA 1
ATOM 1634 C C . GLN A 1 198 ? 22.208 -0.724 18.203 1.00 60.41 198 GLN A C 1
ATOM 1636 O O . GLN A 1 198 ? 23.006 -0.833 19.125 1.00 60.41 198 GLN A O 1
ATOM 1641 N N . ASN A 1 199 ? 21.584 0.422 17.945 1.00 58.06 199 ASN A N 1
ATOM 1642 C CA . ASN A 1 199 ? 21.796 1.642 18.718 1.00 58.06 199 ASN A CA 1
ATOM 1643 C C . ASN A 1 199 ? 21.169 1.5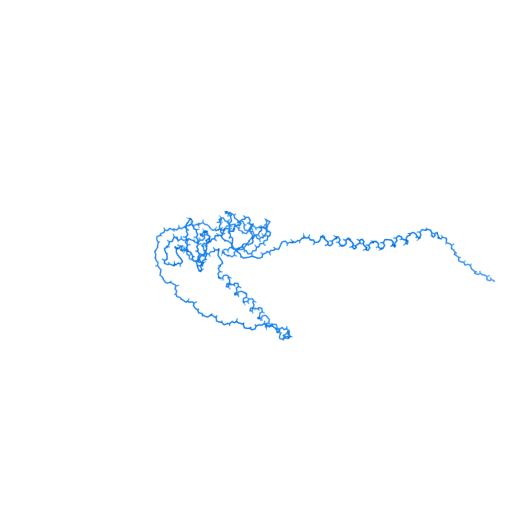43 20.113 1.00 58.06 199 ASN A C 1
ATOM 1645 O O . ASN A 1 199 ? 21.817 1.906 21.086 1.00 58.06 199 ASN A O 1
ATOM 1649 N N . ASP A 1 200 ? 19.967 0.978 20.237 1.00 64.25 200 ASP A N 1
ATOM 1650 C CA . ASP A 1 200 ? 19.284 0.757 21.516 1.00 64.25 200 ASP A CA 1
ATOM 1651 C C . ASP A 1 200 ? 20.051 -0.267 22.378 1.00 64.25 200 ASP A C 1
ATOM 1653 O O . ASP A 1 200 ? 20.210 -0.071 23.583 1.00 64.25 200 ASP A O 1
ATOM 1657 N N . SER A 1 201 ? 20.611 -1.318 21.762 1.00 58.38 201 SER A N 1
ATOM 1658 C CA . SER A 1 201 ? 21.481 -2.294 22.444 1.00 58.38 201 SER A CA 1
ATOM 1659 C C . SER A 1 201 ? 22.884 -1.751 22.748 1.00 58.38 201 SER A C 1
ATOM 1661 O O . SER A 1 201 ? 23.466 -2.058 23.789 1.00 58.38 201 SER A O 1
ATOM 1663 N N . ALA A 1 202 ? 23.442 -0.893 21.892 1.00 57.38 202 ALA A N 1
ATOM 1664 C CA . ALA A 1 202 ? 24.675 -0.170 22.186 1.00 57.38 202 ALA A CA 1
ATOM 1665 C C . ALA A 1 202 ? 24.472 0.809 23.350 1.00 57.38 202 ALA A C 1
ATOM 1667 O O . ALA A 1 202 ? 25.328 0.904 24.227 1.00 57.38 202 ALA A O 1
ATOM 1668 N N . GLN A 1 203 ? 23.319 1.475 23.416 1.00 56.56 203 GLN A N 1
ATOM 1669 C CA . GLN A 1 203 ? 22.974 2.408 24.481 1.00 56.56 203 GLN A CA 1
ATOM 1670 C C . GLN A 1 203 ? 22.681 1.685 25.799 1.00 56.56 203 GLN A C 1
ATOM 1672 O O . GLN A 1 203 ? 23.166 2.128 26.836 1.00 56.56 203 GLN A O 1
ATOM 1677 N N . SER A 1 204 ? 22.016 0.522 25.780 1.00 46.53 204 SER A N 1
ATOM 1678 C CA . SER A 1 204 ? 21.891 -0.326 26.975 1.00 46.53 204 SER A CA 1
ATOM 1679 C C . SER A 1 204 ? 23.250 -0.827 27.469 1.00 46.53 204 SER A C 1
ATOM 1681 O O . SER A 1 204 ? 23.477 -0.880 28.674 1.00 46.53 204 SER A O 1
ATOM 1683 N N . ASN A 1 205 ? 24.184 -1.133 26.561 1.00 49.66 205 ASN A N 1
ATOM 1684 C CA . ASN A 1 205 ? 25.549 -1.541 26.906 1.00 49.66 205 ASN A CA 1
ATOM 1685 C C . ASN A 1 205 ? 26.411 -0.383 27.432 1.00 49.66 205 ASN A C 1
ATOM 1687 O O . ASN A 1 205 ? 27.262 -0.600 28.292 1.00 49.66 205 ASN A O 1
ATOM 1691 N N . LEU A 1 206 ? 26.209 0.844 26.946 1.00 51.19 206 LEU A N 1
ATOM 1692 C CA . LEU A 1 206 ? 26.850 2.046 27.489 1.00 51.19 206 LEU A CA 1
ATOM 1693 C C . LEU A 1 206 ? 26.294 2.387 28.877 1.00 51.19 206 LEU A C 1
ATOM 1695 O O . LEU A 1 206 ? 27.074 2.673 29.781 1.00 51.19 206 LEU A O 1
ATOM 1699 N N . ILE A 1 207 ? 24.977 2.256 29.073 1.00 48.19 207 ILE A N 1
ATOM 1700 C CA . ILE A 1 207 ? 24.327 2.414 30.380 1.00 48.19 207 ILE A CA 1
ATOM 1701 C C . ILE A 1 207 ? 24.845 1.349 31.356 1.00 48.19 207 ILE A C 1
ATOM 1703 O O . ILE A 1 207 ? 25.307 1.701 32.437 1.00 48.19 207 ILE A O 1
ATOM 1707 N N . ALA A 1 208 ? 24.897 0.076 30.951 1.00 44.19 208 ALA A N 1
ATOM 1708 C CA . ALA A 1 208 ? 25.445 -1.019 31.758 1.00 44.19 208 ALA A CA 1
ATOM 1709 C C . ALA A 1 208 ? 26.946 -0.866 32.077 1.00 44.19 208 ALA A C 1
ATOM 1711 O O . ALA A 1 208 ? 27.407 -1.372 33.095 1.00 44.19 208 ALA A O 1
ATOM 1712 N N . LYS A 1 209 ? 27.712 -0.152 31.238 1.00 49.72 209 LYS A N 1
ATOM 1713 C CA . LYS A 1 209 ? 29.118 0.211 31.501 1.00 49.72 209 LYS A CA 1
ATOM 1714 C C . LYS A 1 209 ? 29.279 1.454 32.384 1.00 49.72 209 LYS A C 1
ATOM 1716 O O . LYS A 1 209 ? 30.359 1.647 32.932 1.00 49.72 209 LYS A O 1
ATOM 1721 N N . SER A 1 210 ? 28.243 2.288 32.494 1.00 40.41 210 SER A N 1
ATOM 1722 C CA . SER A 1 210 ? 28.215 3.495 33.337 1.00 40.41 210 SER A CA 1
ATOM 1723 C C . SER A 1 210 ? 27.596 3.278 34.722 1.00 40.41 210 SER A C 1
ATOM 1725 O O . SER A 1 210 ? 27.682 4.164 35.566 1.00 40.41 210 SER A O 1
ATOM 1727 N N . VAL A 1 211 ? 26.990 2.111 34.965 1.00 38.31 211 VAL A N 1
ATOM 1728 C CA . VAL A 1 211 ? 26.600 1.672 36.309 1.00 38.31 211 VAL A CA 1
ATOM 1729 C C . VAL A 1 211 ? 27.860 1.194 37.030 1.00 38.31 211 VAL A C 1
ATOM 1731 O O . VAL A 1 211 ? 28.611 0.374 36.505 1.00 38.31 211 VAL A O 1
ATOM 1734 N N . ASP A 1 212 ? 28.093 1.782 38.200 1.00 37.97 212 ASP A N 1
ATOM 1735 C CA . ASP A 1 212 ? 29.309 1.700 39.006 1.00 37.97 212 ASP A CA 1
ATOM 1736 C C . ASP A 1 212 ? 29.877 0.277 39.161 1.00 37.97 212 ASP A C 1
ATOM 1738 O O . ASP A 1 212 ? 29.144 -0.711 39.279 1.00 37.97 212 ASP A O 1
ATOM 1742 N N . LYS A 1 213 ? 31.212 0.180 39.209 1.00 46.41 213 LYS A N 1
ATOM 1743 C CA . LYS A 1 213 ? 31.981 -1.081 39.283 1.00 46.41 213 LYS A CA 1
ATOM 1744 C C . LYS A 1 213 ? 31.693 -1.937 40.529 1.00 46.41 213 LYS A C 1
ATOM 1746 O O . LYS A 1 213 ? 32.132 -3.084 40.574 1.00 46.41 213 LYS A O 1
ATOM 1751 N N . ASP A 1 214 ? 30.915 -1.443 41.487 1.00 39.91 214 ASP A N 1
ATOM 1752 C CA . ASP A 1 214 ? 30.629 -2.123 42.755 1.00 39.91 214 ASP A CA 1
ATOM 1753 C C . ASP A 1 214 ? 29.490 -3.163 42.690 1.00 39.91 214 ASP A C 1
ATOM 1755 O O . ASP A 1 214 ? 29.202 -3.824 43.686 1.00 39.91 214 ASP A O 1
ATOM 1759 N N . GLN A 1 215 ? 28.855 -3.380 41.529 1.00 42.94 215 GLN A N 1
ATOM 1760 C CA . GLN A 1 215 ? 27.828 -4.432 41.354 1.00 42.94 215 GLN A CA 1
ATOM 1761 C C . GLN A 1 215 ? 28.207 -5.534 40.341 1.00 42.94 215 GLN A C 1
ATOM 1763 O O . GLN A 1 215 ? 27.404 -6.416 40.038 1.00 42.94 215 GLN A O 1
ATOM 1768 N N . GLN A 1 216 ? 29.448 -5.549 39.842 1.00 38.22 216 GLN A N 1
ATOM 1769 C CA . GLN A 1 216 ? 29.923 -6.450 38.776 1.00 38.22 216 GLN A CA 1
ATOM 1770 C C . GLN A 1 216 ? 30.313 -7.878 39.217 1.00 38.22 216 GLN A C 1
ATOM 1772 O O . GLN A 1 216 ? 31.147 -8.504 38.565 1.00 38.22 216 GLN A O 1
ATOM 1777 N N . GLN A 1 217 ? 29.720 -8.444 40.277 1.00 36.81 217 GLN A N 1
ATOM 1778 C CA . GLN A 1 217 ? 30.084 -9.804 40.725 1.00 36.81 217 GLN A CA 1
ATOM 1779 C C . GLN A 1 217 ? 29.076 -10.917 40.411 1.00 36.81 217 GLN A C 1
ATOM 1781 O O . GLN A 1 217 ? 29.350 -12.071 40.711 1.00 36.81 217 GLN A O 1
ATOM 1786 N N . ASN A 1 218 ? 27.973 -10.649 39.718 1.00 34.28 218 ASN A N 1
ATOM 1787 C CA . ASN A 1 218 ? 27.081 -11.715 39.256 1.00 34.28 218 ASN A CA 1
ATOM 1788 C C . ASN A 1 218 ? 26.557 -11.384 37.862 1.00 34.28 218 ASN A C 1
ATOM 1790 O O . ASN A 1 218 ? 25.564 -10.689 37.778 1.00 34.28 218 ASN A O 1
ATOM 1794 N N . PHE A 1 219 ? 27.234 -11.824 36.796 1.00 34.09 219 PHE A N 1
ATOM 1795 C CA . PHE A 1 219 ? 26.668 -12.193 35.480 1.00 34.09 219 PHE A CA 1
ATOM 1796 C C . PHE A 1 219 ? 27.829 -12.429 34.495 1.00 34.09 219 PHE A C 1
ATOM 1798 O O . PHE A 1 219 ? 28.204 -11.571 33.703 1.00 34.09 219 PHE A O 1
ATOM 1805 N N . GLN A 1 220 ? 28.433 -13.612 34.572 1.00 35.25 220 GLN A N 1
ATOM 1806 C CA . GLN A 1 220 ? 29.396 -14.121 33.592 1.00 35.25 220 GLN A CA 1
ATOM 1807 C C . GLN A 1 220 ? 28.850 -15.434 33.042 1.00 35.25 220 GLN A C 1
ATOM 1809 O O . GLN A 1 220 ? 29.219 -16.473 33.570 1.00 35.25 220 GLN A O 1
ATOM 1814 N N . ILE A 1 221 ? 27.971 -15.407 32.029 1.00 31.09 221 ILE A N 1
ATOM 1815 C CA . ILE A 1 221 ? 27.730 -16.568 31.150 1.00 31.09 221 ILE A CA 1
ATOM 1816 C C . ILE A 1 221 ? 27.353 -16.096 29.727 1.00 31.09 221 ILE A C 1
ATOM 1818 O O . ILE A 1 221 ? 26.336 -15.437 29.538 1.00 31.09 221 ILE A O 1
ATOM 1822 N N . ALA A 1 222 ? 28.173 -16.533 28.761 1.00 28.14 222 ALA A N 1
ATOM 1823 C CA . ALA A 1 222 ? 27.892 -16.803 27.341 1.00 28.14 222 ALA A CA 1
ATOM 1824 C C . ALA A 1 222 ? 27.591 -15.637 26.372 1.00 28.14 222 ALA A C 1
ATOM 1826 O O . ALA A 1 222 ? 26.453 -15.211 26.207 1.00 28.14 222 ALA A O 1
ATOM 1827 N N . ASN A 1 223 ? 28.601 -15.224 25.596 1.00 29.33 223 ASN A N 1
ATOM 1828 C CA . ASN A 1 223 ? 28.830 -15.725 24.225 1.00 29.33 223 ASN A CA 1
ATOM 1829 C C . ASN A 1 223 ? 29.798 -14.792 23.477 1.00 29.33 223 ASN A C 1
ATOM 1831 O O . ASN A 1 223 ? 29.423 -13.714 23.015 1.00 29.33 223 ASN A O 1
ATOM 1835 N N . SER A 1 224 ? 31.050 -15.235 23.356 1.00 33.03 224 SER A N 1
ATOM 1836 C CA . SER A 1 224 ? 31.950 -14.811 22.288 1.00 33.03 224 SER A CA 1
ATOM 1837 C C . SER A 1 224 ? 31.558 -15.511 20.985 1.00 33.03 224 SER A C 1
ATOM 1839 O O . SER A 1 224 ? 30.899 -16.546 21.002 1.00 33.03 224 SER A O 1
ATOM 1841 N N . ASP A 1 225 ? 32.042 -14.956 19.876 1.00 32.34 225 ASP A N 1
ATOM 1842 C CA . ASP A 1 225 ? 32.168 -15.607 18.566 1.00 32.34 225 ASP A CA 1
ATOM 1843 C C . ASP A 1 225 ? 30.976 -15.459 17.611 1.00 32.34 225 ASP A C 1
ATOM 1845 O O . ASP A 1 225 ? 30.162 -16.357 17.422 1.00 32.34 225 ASP A O 1
ATOM 1849 N N . ASN A 1 226 ? 30.926 -14.310 16.926 1.00 28.92 226 ASN A N 1
ATOM 1850 C CA . ASN A 1 226 ? 31.069 -14.245 15.461 1.00 28.92 226 ASN A CA 1
ATOM 1851 C C . ASN A 1 226 ? 30.686 -12.861 14.935 1.00 28.92 226 ASN A C 1
ATOM 1853 O O . ASN A 1 226 ? 29.506 -12.552 14.856 1.00 28.92 226 ASN A O 1
ATOM 1857 N N . LEU A 1 227 ? 31.667 -12.069 14.497 1.00 27.02 227 LEU A N 1
ATOM 1858 C CA . LEU A 1 227 ? 31.475 -10.979 13.533 1.00 27.02 227 LEU A CA 1
ATOM 1859 C C . LEU A 1 227 ? 32.825 -10.701 12.854 1.00 27.02 227 LEU A C 1
ATOM 1861 O O . LEU A 1 227 ? 33.670 -9.971 13.370 1.00 27.02 227 LEU A O 1
ATOM 1865 N N . LYS A 1 228 ? 33.038 -11.315 11.688 1.00 29.92 228 LYS A N 1
ATOM 1866 C CA . LYS A 1 228 ? 34.014 -10.863 10.695 1.00 29.92 228 LYS A CA 1
ATOM 1867 C C . LYS A 1 228 ? 33.329 -10.785 9.332 1.00 29.92 228 LYS A C 1
ATOM 1869 O O . LYS A 1 228 ? 32.642 -11.724 8.939 1.00 29.92 228 LYS A O 1
ATOM 1874 N N . THR A 1 229 ? 33.645 -9.689 8.639 1.00 26.81 229 THR A N 1
ATOM 1875 C CA . THR A 1 229 ? 33.577 -9.488 7.182 1.00 26.81 229 THR A CA 1
ATOM 1876 C C . THR A 1 229 ? 32.243 -8.977 6.634 1.00 26.81 229 THR A C 1
ATOM 1878 O O . THR A 1 229 ? 31.284 -9.729 6.593 1.00 26.81 229 THR A O 1
ATOM 1881 N N . TYR A 1 230 ? 32.214 -7.712 6.188 1.00 27.58 230 TYR A N 1
ATOM 1882 C CA . TYR A 1 230 ? 31.846 -7.286 4.823 1.00 27.58 230 TYR A CA 1
ATOM 1883 C C . TYR A 1 230 ? 32.103 -5.772 4.674 1.00 27.58 230 TYR A C 1
ATOM 1885 O O . TYR A 1 230 ? 31.328 -4.955 5.160 1.00 27.58 230 TYR A O 1
ATOM 1893 N N . ASP A 1 231 ? 33.202 -5.434 3.994 1.00 27.42 231 ASP A N 1
ATOM 1894 C CA . ASP A 1 231 ? 33.508 -4.108 3.443 1.00 27.42 231 ASP A CA 1
ATOM 1895 C C . ASP A 1 231 ? 33.382 -4.168 1.910 1.00 27.42 231 ASP A C 1
ATOM 1897 O O . ASP A 1 231 ? 33.851 -5.124 1.289 1.00 27.42 231 ASP A O 1
ATOM 1901 N N . GLY A 1 232 ? 32.830 -3.105 1.313 1.00 29.41 232 GLY A N 1
ATOM 1902 C CA . GLY A 1 232 ? 33.029 -2.728 -0.094 1.00 29.41 232 GLY A CA 1
ATOM 1903 C C . GLY A 1 232 ? 31.921 -3.109 -1.087 1.00 29.41 232 GLY A C 1
ATOM 1904 O O . GLY A 1 232 ? 31.360 -4.193 -0.986 1.00 29.41 232 GLY A O 1
ATOM 1905 N N . ILE A 1 233 ? 31.719 -2.221 -2.088 1.00 28.58 233 ILE A N 1
ATOM 1906 C CA . ILE A 1 233 ? 30.848 -2.259 -3.301 1.00 28.58 233 ILE A CA 1
ATOM 1907 C C . ILE A 1 233 ? 29.674 -1.253 -3.202 1.00 28.58 233 ILE A C 1
ATOM 1909 O O . ILE A 1 233 ? 28.831 -1.383 -2.328 1.00 28.58 233 ILE A O 1
ATOM 1913 N N . LEU A 1 234 ? 29.490 -0.240 -4.061 1.00 26.52 234 LEU A N 1
ATOM 1914 C CA . LEU A 1 234 ? 30.193 0.229 -5.262 1.00 26.52 234 LEU A CA 1
ATOM 1915 C C . LEU A 1 234 ? 29.744 1.686 -5.541 1.00 26.52 234 LEU A C 1
ATOM 1917 O O . LEU A 1 234 ? 28.566 2.008 -5.370 1.00 26.52 234 LEU A O 1
ATOM 1921 N N . SER A 1 235 ? 30.660 2.533 -6.014 1.00 34.69 235 SER A N 1
ATOM 1922 C CA . SER A 1 235 ? 30.373 3.791 -6.713 1.00 34.69 235 SER A CA 1
ATOM 1923 C C . SER A 1 235 ? 30.050 3.544 -8.199 1.00 34.69 235 SER A C 1
ATOM 1925 O O . SER A 1 235 ? 30.275 2.456 -8.722 1.00 34.69 235 SER A O 1
ATOM 1927 N N . ASP A 1 236 ? 29.579 4.596 -8.877 1.00 32.69 236 ASP A N 1
ATOM 1928 C CA . ASP A 1 236 ? 29.630 4.796 -10.337 1.00 32.69 236 ASP A CA 1
ATOM 1929 C C . ASP A 1 236 ? 28.665 4.008 -11.239 1.00 32.69 236 ASP A C 1
ATOM 1931 O O . ASP A 1 236 ? 29.029 3.109 -11.992 1.00 32.69 236 ASP A O 1
ATOM 1935 N N . SER A 1 237 ? 27.415 4.471 -11.282 1.00 26.81 237 SER A N 1
ATOM 1936 C CA . SER A 1 237 ? 26.535 4.380 -12.459 1.00 26.81 237 SER A CA 1
ATOM 1937 C C . SER A 1 237 ? 25.326 5.286 -12.177 1.00 26.81 237 SER A C 1
ATOM 1939 O O . SER A 1 237 ? 24.664 5.116 -11.166 1.00 26.81 237 SER A O 1
ATOM 1941 N N . LEU A 1 238 ? 24.990 6.338 -12.921 1.00 28.28 238 LEU A N 1
ATOM 1942 C CA . LEU A 1 238 ? 24.759 6.384 -14.357 1.00 28.28 238 LEU A CA 1
ATOM 1943 C C . LEU A 1 238 ? 24.744 7.854 -14.813 1.00 28.28 238 LEU A C 1
ATOM 1945 O O . LEU A 1 238 ? 23.958 8.667 -14.324 1.00 28.28 238 LEU A O 1
ATOM 1949 N N . LYS A 1 239 ? 25.588 8.169 -15.799 1.00 29.02 239 LYS A N 1
ATOM 1950 C CA . LYS A 1 239 ? 25.439 9.324 -16.694 1.00 29.02 239 LYS A CA 1
ATOM 1951 C C . LYS A 1 239 ? 24.547 8.933 -17.884 1.00 29.02 239 LYS A C 1
ATOM 1953 O O . LYS A 1 239 ? 24.622 7.808 -18.361 1.00 29.02 239 LYS A O 1
ATOM 1958 N N . ASN A 1 240 ? 23.845 9.941 -18.407 1.00 29.00 240 ASN A N 1
ATOM 1959 C CA . ASN A 1 240 ? 23.296 10.090 -19.768 1.00 29.00 240 ASN A CA 1
ATOM 1960 C C . ASN A 1 240 ? 21.899 9.522 -20.115 1.00 29.00 240 ASN A C 1
ATOM 1962 O O . ASN A 1 240 ? 21.719 8.370 -20.475 1.00 29.00 240 ASN A O 1
ATOM 1966 N N . GLN A 1 241 ? 20.926 10.441 -20.073 1.00 28.03 241 GLN A N 1
ATOM 1967 C CA . GLN A 1 241 ? 20.239 11.079 -21.217 1.00 28.03 241 GLN A CA 1
ATOM 1968 C C . GLN A 1 241 ? 19.518 10.272 -22.336 1.00 28.03 241 GLN A C 1
ATOM 1970 O O . GLN A 1 241 ? 20.132 9.611 -23.160 1.00 28.03 241 GLN A O 1
ATOM 1975 N N . VAL A 1 242 ? 18.226 10.636 -22.476 1.00 27.28 242 VAL A N 1
ATOM 1976 C CA . VAL A 1 242 ? 17.525 11.177 -23.675 1.00 27.28 242 VAL A CA 1
ATOM 1977 C C . VAL A 1 242 ? 16.487 10.313 -24.424 1.00 27.28 242 VAL A C 1
ATOM 1979 O O . VAL A 1 242 ? 16.729 9.221 -24.913 1.00 27.28 242 VAL A O 1
ATOM 1982 N N . ASN A 1 243 ? 15.329 10.977 -24.571 1.00 27.78 243 ASN A N 1
ATOM 1983 C CA . ASN A 1 243 ? 14.182 10.835 -25.473 1.00 27.78 243 ASN A CA 1
ATOM 1984 C C . ASN A 1 243 ? 13.345 9.559 -25.471 1.00 27.78 243 ASN A C 1
ATOM 1986 O O . ASN A 1 243 ? 13.764 8.484 -25.876 1.00 27.78 243 ASN A O 1
ATOM 1990 N N . THR A 1 244 ? 12.054 9.733 -25.183 1.00 28.95 244 THR A N 1
ATOM 1991 C CA . THR A 1 244 ? 11.048 8.748 -25.573 1.00 28.95 244 THR A CA 1
ATOM 1992 C C . THR A 1 244 ? 9.686 9.446 -25.695 1.00 28.95 244 THR A C 1
ATOM 1994 O O . THR A 1 244 ? 9.366 10.342 -24.909 1.00 28.95 244 THR A O 1
ATOM 1997 N N . LYS A 1 245 ? 8.931 9.079 -26.735 1.00 30.56 245 LYS A N 1
ATOM 1998 C CA . LYS A 1 245 ? 7.614 9.625 -27.092 1.00 30.56 245 LYS A CA 1
ATOM 1999 C C . LYS A 1 245 ? 6.578 9.332 -25.996 1.00 30.56 245 LYS A C 1
ATOM 2001 O O . LYS A 1 245 ? 6.592 8.271 -25.377 1.00 30.56 245 LYS A O 1
ATOM 2006 N N . ASN A 1 246 ? 5.686 10.294 -25.770 1.00 28.91 246 ASN A N 1
ATOM 2007 C CA . ASN A 1 246 ? 4.773 10.345 -24.630 1.00 28.91 246 ASN A CA 1
ATOM 2008 C C . ASN A 1 246 ? 3.598 9.361 -24.729 1.00 28.91 246 ASN A C 1
ATOM 2010 O O . ASN A 1 246 ? 2.775 9.455 -25.634 1.00 28.91 246 ASN A O 1
ATOM 2014 N N . LEU A 1 247 ? 3.472 8.514 -23.707 1.00 36.72 247 LEU A N 1
ATOM 2015 C CA . LEU A 1 247 ? 2.209 7.968 -23.209 1.00 36.72 247 LEU A CA 1
ATOM 2016 C C . LEU A 1 247 ? 2.262 8.074 -21.679 1.00 36.72 247 LEU A C 1
ATOM 2018 O O . LEU A 1 247 ? 2.745 7.171 -20.995 1.00 36.72 247 LEU A O 1
ATOM 2022 N N . THR A 1 248 ? 1.852 9.230 -21.160 1.00 37.47 248 THR A N 1
ATOM 2023 C CA . THR A 1 248 ? 1.807 9.515 -19.721 1.00 37.47 248 THR A CA 1
ATOM 2024 C C . THR A 1 248 ? 0.498 8.987 -19.153 1.00 37.47 248 THR A C 1
ATOM 2026 O O . THR A 1 248 ? -0.573 9.335 -19.650 1.00 37.47 248 THR A O 1
ATOM 2029 N N . ILE A 1 249 ? 0.565 8.169 -18.104 1.00 46.84 249 ILE A N 1
ATOM 2030 C CA . ILE A 1 249 ? -0.618 7.839 -17.305 1.00 46.84 249 ILE A CA 1
ATOM 2031 C C . ILE A 1 249 ? -0.640 8.804 -16.126 1.00 46.84 249 ILE A C 1
ATOM 2033 O O . ILE A 1 249 ? 0.149 8.663 -15.195 1.00 46.84 249 ILE A O 1
ATOM 2037 N N . LYS A 1 250 ? -1.540 9.785 -16.192 1.00 46.62 250 LYS A N 1
ATOM 2038 C CA . LYS A 1 250 ? -1.837 10.683 -15.076 1.00 46.62 250 LYS A CA 1
ATOM 2039 C C . LYS A 1 250 ? -2.900 10.051 -14.191 1.00 46.62 250 LYS A C 1
ATOM 2041 O O . LYS A 1 250 ? -3.930 9.616 -14.698 1.00 46.62 250 LYS A O 1
ATOM 2046 N N . ASN A 1 251 ? -2.686 10.063 -12.882 1.00 46.72 251 ASN A N 1
ATOM 2047 C CA . ASN A 1 251 ? -3.766 9.942 -11.908 1.00 46.72 251 ASN A CA 1
ATOM 2048 C C . ASN A 1 251 ? -3.565 11.033 -10.855 1.00 46.72 251 ASN A C 1
ATOM 2050 O O . ASN A 1 251 ? -2.620 10.986 -10.075 1.00 46.72 251 ASN A O 1
ATOM 2054 N N . LEU A 1 252 ? -4.440 12.041 -10.881 1.00 34.91 252 LEU A N 1
ATOM 2055 C CA . LEU A 1 252 ? -4.374 13.229 -10.034 1.00 34.91 252 LEU A CA 1
ATOM 2056 C C . LEU A 1 252 ? -5.428 13.181 -8.927 1.00 34.91 252 LEU A C 1
ATOM 2058 O O . LEU A 1 252 ? -6.628 13.127 -9.186 1.00 34.91 252 LEU A O 1
ATOM 2062 N N . SER A 1 253 ? -4.965 13.265 -7.687 1.00 39.19 253 SER A N 1
ATOM 2063 C CA . SER A 1 253 ? -5.307 14.275 -6.669 1.00 39.19 253 SER A CA 1
ATOM 2064 C C . SER A 1 253 ? -4.706 13.801 -5.346 1.00 39.19 253 SER A C 1
ATOM 2066 O O . SER A 1 253 ? -4.623 12.596 -5.114 1.00 39.19 253 SER A O 1
ATOM 2068 N N . ALA A 1 254 ? -4.231 14.739 -4.518 1.00 55.41 254 ALA A N 1
ATOM 2069 C CA . ALA A 1 254 ? -3.693 14.474 -3.185 1.00 55.41 254 ALA A CA 1
ATOM 2070 C C . ALA A 1 254 ? -4.538 13.397 -2.483 1.00 55.41 254 ALA A C 1
ATOM 2072 O O . ALA A 1 254 ? -5.728 13.601 -2.240 1.00 55.41 254 ALA A O 1
ATOM 2073 N N . LEU A 1 255 ? -3.936 12.223 -2.246 1.00 61.12 255 LEU A N 1
ATOM 2074 C CA . LEU A 1 255 ? -4.652 10.997 -1.859 1.00 61.12 255 LEU A CA 1
ATOM 2075 C C . LEU A 1 255 ? -5.448 11.157 -0.557 1.00 61.12 255 LEU A C 1
ATOM 2077 O O . LEU A 1 255 ? -6.383 10.393 -0.299 1.00 61.12 255 LEU A O 1
ATOM 2081 N N . ARG A 1 256 ? -5.075 12.163 0.234 1.00 61.84 256 ARG A N 1
ATOM 2082 C CA . ARG A 1 256 ? -5.596 12.492 1.548 1.00 61.84 256 ARG A CA 1
ATOM 2083 C C . ARG A 1 256 ? -6.170 13.915 1.546 1.00 61.84 256 ARG A C 1
ATOM 2085 O O . ARG A 1 256 ? -5.511 14.834 1.061 1.00 61.84 256 ARG A O 1
ATOM 2092 N N . ARG A 1 257 ? -7.374 14.079 2.101 1.00 58.69 257 ARG A N 1
ATOM 2093 C CA . ARG A 1 257 ? -7.931 15.368 2.548 1.00 58.69 257 ARG A CA 1
ATOM 2094 C C . ARG A 1 257 ? -8.128 15.351 4.057 1.00 58.69 257 ARG A C 1
ATOM 2096 O O . ARG A 1 257 ? -8.360 14.239 4.600 1.00 58.69 257 ARG A O 1
#

Secondary structure (DSSP, 8-state):
-------------TTSSSHHHHHHHHHHHHHHHHHHHHHHHHHTT-----PPPPEEEEEEEEE-SSSEEEESSSSTTSPEEEEE-STT-EEEEEEEETTEEEEE-TT--EEEEEGGGEESS-EEEE--SSSEEEEESSSSTTSPEEEEEETT-EEEEEEEETTEEEEEETTEEEEEEGGGEESS--HHHHHHHHHHHHHHHHHHHHHHHHS-GGGTTS-----------------------------EE---S-SB-

Radius of gyration: 37.82 Å; Cα contacts (8 Å, |Δi|>4): 363; chains: 1; bounding box: 70×44×150 Å

Nearest PDB structures (foldseek):
  4krt-assembly2_B  TM=4.690E-01  e=4.500E-05  Clostridium phage phiSM101
  2krs-assembly1_A  TM=8.489E-01  e=9.248E-03  Clostridium perfringens
  2kt8-assembly1_A  TM=7.944E-01  e=3.879E-02  Clostridium perfringens
  2kyb-assembly1_A  TM=7.938E-01  e=2.580E-01  Clostridium perfringens ATCC 13124
  1uhf-assembly1_A  TM=5.706E-01  e=5.561E-01  Homo sapiens

Foldseek 3Di:
DDDDDDDDDDDDDPPPPPVVVVVVVVVPPVCVVVVVVVVVVVVVPPDDPPQFDKAFDWAKWWFADLKWFFFADADPPGDGPWIFRHGGQIWIFGIDGDQWTWTAHPVGDIGITGVVRIDPQFKKWFADPDQWWFFFADPDPPGHTPATEGGGDMFGWDADDDQWTWTDDPNDIGITGVRRIDRDDDVVVVVVVVVVVVVVVVVVVVVVVVPDPPPPPDDDDDDDDDDDDDDDDDDDDDDDDDDDDDDYDDDDDDRID

Mean predicted aligned error: 17.39 Å

pLDDT: mean 72.22, std 25.77, range [26.52, 98.44]

Sequence (257 aa):
MAIWINSKKFLKNDFLLSSLSVLSKIFKNNYRNIFLSIFFIFSSLSQAWATKQIQEVNYFSSLRANETNVRSGPGQNYPIKFTYKVKGVPVRVISEYDNWNEIEDYDGHTGWVTQSLLTKKRTLMVYSKKPTVELRRKKSFDAHLVYRLENFVIGEYVKCEDEWCIIKINGKKGWIEKADVFGVESQVKIIDKVVKIQNDSAQSNLIAKSVDKDQQQNFQIANSDNLKTYDGILSDSLKNQVNTKNLTIKNLSALRR

Solvent-accessible surface area (backbone atoms only — not comparable to full-atom values): 15706 Å² total; per-residue (Å²): 133,88,87,89,90,82,85,92,82,87,88,78,83,81,81,77,65,70,66,60,60,57,52,57,56,60,58,60,62,53,49,58,56,50,51,52,51,52,53,58,60,54,63,72,70,75,76,83,86,76,75,83,62,76,42,81,48,83,48,64,31,8,32,60,37,53,63,45,66,27,12,73,38,82,53,89,87,37,60,72,74,41,32,34,66,53,49,42,49,35,30,36,35,47,33,38,39,95,66,23,31,30,33,31,43,91,87,65,56,71,31,16,32,52,51,85,46,46,33,82,68,47,17,30,24,31,47,51,95,53,80,57,47,64,26,11,68,40,95,45,94,86,35,61,77,74,40,42,34,35,55,65,40,66,28,39,54,73,51,74,56,91,68,28,26,36,39,35,49,96,90,46,72,28,24,31,53,45,83,41,39,39,53,65,92,55,70,65,61,52,49,53,52,50,51,46,52,50,50,55,52,49,48,52,50,52,50,63,68,66,51,66,82,89,66,77,84,78,87,88,81,90,83,83,90,87,90,81,90,89,84,88,90,83,85,92,84,84,88,83,89,87,88,78,86,88,60,76,54,84,63,90,68,79,60,59,94